Protein AF-A0AAN7JEW4-F1 (afdb_monomer)

Radius of gyration: 28.61 Å; Cα contacts (8 Å, |Δi|>4): 316; chains: 1; bounding box: 85×78×51 Å

Structure (mmCIF, N/CA/C/O backbone):
data_AF-A0AAN7JEW4-F1
#
_entry.id   AF-A0AAN7JEW4-F1
#
loop_
_atom_site.group_PDB
_atom_site.id
_atom_site.type_symbol
_atom_site.label_atom_id
_atom_site.label_alt_id
_atom_site.label_comp_id
_atom_site.label_asym_id
_atom_site.label_entity_id
_atom_site.label_seq_id
_atom_site.pdbx_PDB_ins_code
_atom_site.Cartn_x
_atom_site.Cartn_y
_atom_site.Cartn_z
_atom_site.occupancy
_atom_site.B_iso_or_equiv
_atom_site.auth_seq_id
_atom_site.auth_comp_id
_atom_site.auth_asym_id
_atom_site.auth_atom_id
_atom_site.pdbx_PDB_model_num
ATOM 1 N N . MET A 1 1 ? 47.335 9.886 21.788 1.00 41.06 1 MET A N 1
ATOM 2 C CA . MET A 1 1 ? 46.973 10.791 20.676 1.00 41.06 1 MET A CA 1
ATOM 3 C C . MET A 1 1 ? 45.561 11.305 20.963 1.00 41.06 1 MET A C 1
ATOM 5 O O . MET A 1 1 ? 44.605 10.765 20.437 1.00 41.06 1 MET A O 1
ATOM 9 N N . ILE A 1 2 ? 45.323 12.059 22.042 1.00 41.56 2 ILE A N 1
ATOM 10 C CA . ILE A 1 2 ? 45.454 13.529 22.134 1.00 41.56 2 ILE A CA 1
ATOM 11 C C . ILE A 1 2 ? 45.333 14.222 20.771 1.00 41.56 2 ILE A C 1
ATOM 13 O O . ILE A 1 2 ? 46.292 14.218 20.008 1.00 41.56 2 ILE A O 1
ATOM 17 N N . CYS A 1 3 ? 44.161 14.796 20.492 1.00 37.78 3 CYS A N 1
ATOM 18 C CA . CYS A 1 3 ? 44.001 15.911 19.563 1.00 37.78 3 CYS A CA 1
ATOM 19 C C . CYS A 1 3 ? 43.370 17.052 20.361 1.00 37.78 3 CYS A C 1
ATOM 21 O O . CYS A 1 3 ? 42.196 17.001 20.723 1.00 37.78 3 CYS A O 1
ATOM 23 N N . GLU A 1 4 ? 44.239 17.996 20.703 1.00 37.41 4 GLU A N 1
ATOM 24 C CA . GLU A 1 4 ? 43.992 19.246 21.410 1.00 37.41 4 GLU A CA 1
ATOM 25 C C . GLU A 1 4 ? 43.069 20.198 20.643 1.00 37.41 4 GLU A C 1
ATOM 27 O O . GLU A 1 4 ? 42.943 20.161 19.418 1.00 37.41 4 GLU A O 1
ATOM 32 N N . LEU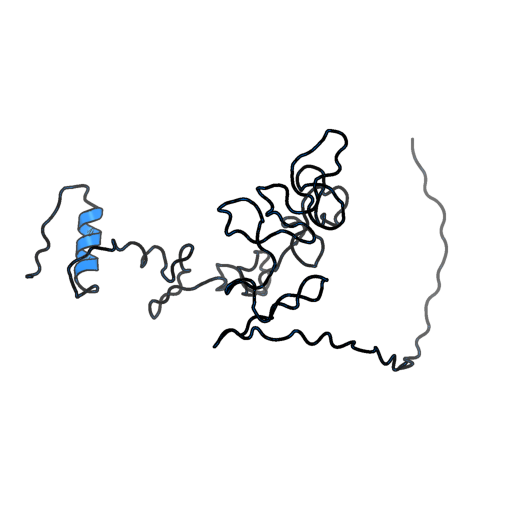 A 1 5 ? 42.450 21.059 21.442 1.00 40.78 5 LEU A N 1
ATOM 33 C CA . LEU A 1 5 ? 41.558 22.157 21.113 1.00 40.78 5 LEU A CA 1
ATOM 34 C C . LEU A 1 5 ? 42.363 23.396 20.684 1.00 40.78 5 LEU A C 1
ATOM 36 O O . LEU A 1 5 ? 43.404 23.664 21.273 1.00 40.78 5 LEU A O 1
ATOM 40 N N . SER A 1 6 ? 41.853 24.171 19.721 1.00 39.59 6 SER A N 1
ATOM 41 C CA . SER A 1 6 ? 41.936 25.646 19.559 1.00 39.59 6 SER A CA 1
ATOM 42 C C . SER A 1 6 ? 41.427 25.950 18.138 1.00 39.59 6 SER A C 1
ATOM 44 O O . SER A 1 6 ? 41.750 25.218 17.213 1.00 39.59 6 SER A O 1
ATOM 46 N N . VAL A 1 7 ? 40.566 26.925 17.854 1.00 45.47 7 VAL A N 1
ATOM 47 C CA . VAL A 1 7 ? 40.711 28.355 18.137 1.00 45.47 7 VAL A CA 1
ATOM 48 C C . VAL A 1 7 ? 39.318 29.004 18.221 1.00 45.47 7 VAL A C 1
ATOM 50 O O . VAL A 1 7 ? 38.412 28.674 17.454 1.00 45.47 7 VAL A O 1
ATOM 53 N N . LEU A 1 8 ? 39.182 29.939 19.159 1.00 43.03 8 LEU A N 1
ATOM 54 C CA . LEU A 1 8 ? 38.057 30.853 19.357 1.00 43.03 8 LEU A CA 1
ATOM 55 C C . LEU A 1 8 ? 37.927 31.845 18.190 1.00 43.03 8 LEU A C 1
ATOM 57 O O . LEU A 1 8 ? 38.923 32.388 17.721 1.00 43.03 8 LEU A O 1
ATOM 61 N N . THR A 1 9 ? 36.702 32.156 17.774 1.00 42.19 9 THR A N 1
ATOM 62 C CA . THR A 1 9 ? 36.409 33.414 17.072 1.00 42.19 9 THR A CA 1
ATOM 63 C C . THR A 1 9 ? 35.096 33.987 17.594 1.00 42.19 9 THR A C 1
ATOM 65 O O . THR A 1 9 ? 34.045 33.355 17.532 1.00 42.19 9 THR A O 1
ATOM 68 N N . GLU A 1 10 ? 35.220 35.178 18.171 1.00 43.72 10 GLU A N 1
ATOM 69 C CA . GLU A 1 10 ? 34.177 36.039 18.723 1.00 43.72 10 GLU A CA 1
ATOM 70 C C . GLU A 1 10 ? 33.135 36.414 17.657 1.00 43.72 10 GLU A C 1
ATOM 72 O O . GLU A 1 10 ? 33.505 36.807 16.549 1.00 43.72 10 GLU A O 1
ATOM 77 N N . ILE A 1 11 ? 31.839 36.374 17.990 1.00 45.19 11 ILE A N 1
ATOM 78 C CA . ILE A 1 11 ? 30.797 37.063 17.212 1.00 45.19 11 ILE A CA 1
ATOM 79 C C . ILE A 1 11 ? 29.863 37.802 18.174 1.00 45.19 11 ILE A C 1
ATOM 81 O O . ILE A 1 11 ? 29.155 37.199 18.981 1.00 45.19 11 ILE A O 1
ATOM 85 N N . SER A 1 12 ? 29.895 39.129 18.063 1.00 47.94 12 SER A N 1
ATOM 86 C CA . SER A 1 12 ? 29.092 40.104 18.797 1.00 47.94 12 SER A CA 1
ATOM 87 C C . SER A 1 12 ? 27.599 40.056 18.447 1.00 47.94 12 SER A C 1
ATOM 89 O O . SER A 1 12 ? 27.191 39.629 17.368 1.00 47.94 12 SER A O 1
ATOM 91 N N . ALA A 1 13 ? 26.784 40.546 19.380 1.00 44.25 13 ALA A N 1
ATOM 92 C CA . ALA A 1 13 ? 25.334 40.636 19.288 1.00 44.25 13 ALA A CA 1
ATOM 93 C C . ALA A 1 13 ? 24.834 41.873 18.510 1.00 44.25 13 ALA A C 1
ATOM 95 O O . ALA A 1 13 ? 25.354 42.969 18.690 1.00 44.25 13 ALA A O 1
ATOM 96 N N . GLY A 1 14 ? 23.724 41.688 17.781 1.00 33.38 14 GLY A N 1
ATOM 97 C CA . GLY A 1 14 ? 22.609 42.645 17.713 1.00 33.38 14 GLY A CA 1
ATOM 98 C C . GLY A 1 14 ? 22.523 43.599 16.513 1.00 33.38 14 GLY A C 1
ATOM 99 O O . GLY A 1 14 ? 23.281 44.554 16.435 1.00 33.38 14 GLY A O 1
ATOM 100 N N . ALA A 1 15 ? 21.495 43.415 15.671 1.00 38.94 15 ALA A N 1
ATOM 101 C CA . ALA A 1 15 ? 20.571 44.471 15.221 1.00 38.94 15 ALA A CA 1
ATOM 102 C C . ALA A 1 15 ? 19.372 43.866 14.453 1.00 38.94 15 ALA A C 1
ATOM 104 O O . ALA A 1 15 ? 19.507 42.889 13.721 1.00 38.94 15 ALA A O 1
ATOM 105 N N . VAL A 1 16 ? 18.193 44.448 14.678 1.00 38.50 16 VAL A N 1
ATOM 106 C CA . VAL A 1 16 ? 16.870 44.140 14.097 1.00 38.50 16 VAL A CA 1
ATOM 107 C C . VAL A 1 16 ? 16.608 45.090 12.904 1.00 38.50 16 VAL A C 1
ATOM 109 O O . VAL A 1 16 ? 17.301 46.098 12.810 1.00 38.50 16 VAL A O 1
ATOM 112 N N . SER A 1 17 ? 15.579 44.799 12.085 1.00 36.69 17 SER A N 1
ATOM 113 C CA . SER A 1 17 ? 15.026 45.520 10.898 1.00 36.69 17 SER A CA 1
ATOM 114 C C . SER A 1 17 ? 15.549 45.031 9.538 1.00 36.69 17 SER A C 1
ATOM 116 O O . SER A 1 17 ? 16.728 44.754 9.402 1.00 36.69 17 SER A O 1
ATOM 118 N N . GLU A 1 18 ? 14.766 44.824 8.472 1.00 36.00 18 GLU A N 1
ATOM 119 C CA . GLU A 1 18 ? 13.384 45.180 8.110 1.00 36.00 18 GLU A CA 1
ATOM 120 C C . GLU A 1 18 ? 12.799 44.104 7.170 1.00 36.00 18 GLU A C 1
ATOM 122 O O . GLU A 1 18 ? 13.513 43.454 6.404 1.00 36.00 18 GLU A O 1
ATOM 127 N N . GLN A 1 19 ? 11.477 43.918 7.205 1.00 38.22 19 GLN A N 1
ATOM 128 C CA . GLN A 1 19 ? 10.752 43.062 6.266 1.00 38.22 19 GLN A CA 1
ATOM 129 C C . GLN A 1 19 ? 10.459 43.842 4.977 1.00 38.22 19 GLN A C 1
ATOM 131 O O . GLN A 1 19 ? 9.519 44.630 4.929 1.00 38.22 19 GLN A O 1
ATOM 136 N N . THR A 1 20 ? 11.219 43.594 3.910 1.00 30.33 20 THR A N 1
ATOM 137 C CA . THR A 1 20 ? 10.822 43.988 2.551 1.00 30.33 20 THR A CA 1
ATOM 138 C C . THR A 1 20 ? 10.007 42.860 1.929 1.00 30.33 20 THR A C 1
ATOM 140 O O . THR A 1 20 ? 10.537 41.820 1.531 1.00 30.33 20 THR A O 1
ATOM 143 N N . THR A 1 21 ? 8.696 43.064 1.840 1.00 35.84 21 THR A N 1
ATOM 144 C CA . THR A 1 21 ? 7.766 42.241 1.067 1.00 35.84 21 THR A CA 1
ATOM 145 C C . THR A 1 21 ? 8.061 42.394 -0.424 1.00 35.84 21 THR A C 1
ATOM 147 O O . THR A 1 21 ? 7.410 43.138 -1.150 1.00 35.84 21 THR A O 1
ATOM 150 N N . THR A 1 22 ? 9.052 41.656 -0.918 1.00 30.22 22 THR A N 1
ATOM 151 C CA . THR A 1 22 ? 9.158 41.386 -2.351 1.00 30.22 22 THR A CA 1
ATOM 152 C C . THR A 1 22 ? 8.050 40.407 -2.716 1.00 30.22 22 THR A C 1
ATOM 154 O O . THR A 1 22 ? 8.137 39.199 -2.486 1.00 30.22 22 THR A O 1
ATOM 157 N N . THR A 1 23 ? 6.971 40.951 -3.274 1.00 36.59 23 THR A N 1
ATOM 158 C CA . THR A 1 23 ? 5.985 40.237 -4.085 1.00 36.59 23 THR A CA 1
ATOM 159 C C . THR A 1 23 ? 6.704 39.578 -5.260 1.00 36.59 23 THR A C 1
ATOM 161 O O . THR A 1 23 ? 6.717 40.062 -6.385 1.00 36.59 23 THR A O 1
ATOM 164 N N . THR A 1 24 ? 7.322 38.430 -4.996 1.00 29.75 24 THR A N 1
ATOM 165 C CA . THR A 1 24 ? 7.646 37.464 -6.035 1.00 29.75 24 THR A CA 1
ATOM 166 C C . THR A 1 24 ? 6.325 36.828 -6.439 1.00 29.75 24 THR A C 1
ATOM 168 O O . THR A 1 24 ? 5.827 35.896 -5.808 1.00 29.75 24 THR A O 1
ATOM 171 N N . SER A 1 25 ? 5.707 37.395 -7.473 1.00 35.25 25 SER A N 1
ATOM 172 C CA . SER A 1 25 ? 4.669 36.745 -8.261 1.00 35.25 25 SER A CA 1
ATOM 173 C C . SER A 1 25 ? 5.254 35.457 -8.831 1.00 35.25 25 SER A C 1
ATOM 175 O O . SER A 1 25 ? 5.817 35.423 -9.921 1.00 35.25 25 SER A O 1
ATOM 177 N N . TYR A 1 26 ? 5.177 34.383 -8.048 1.00 27.69 26 TYR A N 1
ATOM 178 C CA . TYR A 1 26 ? 5.380 33.043 -8.554 1.00 27.69 26 TYR A CA 1
ATOM 179 C C . TYR A 1 26 ? 4.257 32.789 -9.561 1.00 27.69 26 TYR A C 1
ATOM 181 O O . TYR A 1 26 ? 3.075 32.738 -9.221 1.00 27.69 26 TYR A O 1
ATOM 189 N N . ASP A 1 27 ? 4.620 32.645 -10.829 1.00 32.25 27 ASP A N 1
ATOM 190 C CA . ASP A 1 27 ? 3.759 32.015 -11.814 1.00 32.25 27 ASP A CA 1
ATOM 191 C C . ASP A 1 27 ? 3.440 30.601 -11.316 1.00 32.25 27 ASP A C 1
ATOM 193 O O . ASP A 1 27 ? 4.190 29.641 -11.527 1.00 32.25 27 ASP A O 1
ATOM 197 N N . HIS A 1 28 ? 2.299 30.449 -10.640 1.00 39.06 28 HIS A N 1
ATOM 198 C CA . HIS A 1 28 ? 1.641 29.159 -10.509 1.00 39.06 28 HIS A CA 1
ATOM 199 C C . HIS A 1 28 ? 1.230 28.749 -11.912 1.00 39.06 28 HIS A C 1
ATOM 201 O O . HIS A 1 28 ? 0.110 28.996 -12.358 1.00 39.06 28 HIS A O 1
ATOM 207 N N . LYS A 1 29 ? 2.152 28.097 -12.622 1.00 31.58 29 LYS A N 1
ATOM 208 C CA . LYS A 1 29 ? 1.856 27.346 -13.833 1.00 31.58 29 LYS A CA 1
ATOM 209 C C . LYS A 1 29 ? 0.911 26.221 -13.427 1.00 31.58 29 LYS A C 1
ATOM 211 O O . LYS A 1 29 ? 1.325 25.108 -13.102 1.00 31.58 29 LYS A O 1
ATOM 216 N N . SER A 1 30 ? -0.373 26.562 -13.379 1.00 38.16 30 SER A N 1
ATOM 217 C CA . SER A 1 30 ? -1.485 25.696 -13.032 1.00 38.16 30 SER A CA 1
ATOM 218 C C . SER A 1 30 ? -1.561 24.609 -14.092 1.00 38.16 30 SER A C 1
ATOM 220 O O . SER A 1 30 ? -2.201 24.730 -15.136 1.00 38.16 30 SER A O 1
ATOM 222 N N . SER A 1 31 ? -0.831 23.525 -13.847 1.00 53.47 31 SER A N 1
ATOM 223 C CA . SER A 1 31 ? -1.023 22.257 -14.527 1.00 53.47 31 SER A CA 1
ATOM 224 C C . SER A 1 31 ? -2.424 21.776 -14.150 1.00 53.47 31 SER A C 1
ATOM 226 O O . SER A 1 31 ? -2.587 21.043 -13.170 1.00 53.47 31 SER A O 1
ATOM 228 N N . SER A 1 32 ? -3.440 22.217 -14.898 1.00 55.78 32 SER A N 1
ATOM 229 C CA . SER A 1 32 ? -4.822 21.783 -14.709 1.00 55.78 32 SER A CA 1
ATOM 230 C C . SER A 1 32 ? -4.869 20.255 -14.771 1.00 55.78 32 SER A C 1
ATOM 232 O O . SER A 1 32 ? -4.746 19.619 -15.820 1.00 55.78 32 SER A O 1
ATOM 234 N N . SER A 1 33 ? -4.974 19.630 -13.601 1.00 61.12 33 SER A N 1
ATOM 235 C CA . SER A 1 33 ? -5.100 18.183 -13.502 1.00 61.12 33 SER A CA 1
ATOM 236 C C . SER A 1 33 ? -6.489 17.830 -14.018 1.00 61.12 33 SER A C 1
ATOM 238 O O . SER A 1 33 ? -7.475 17.948 -13.293 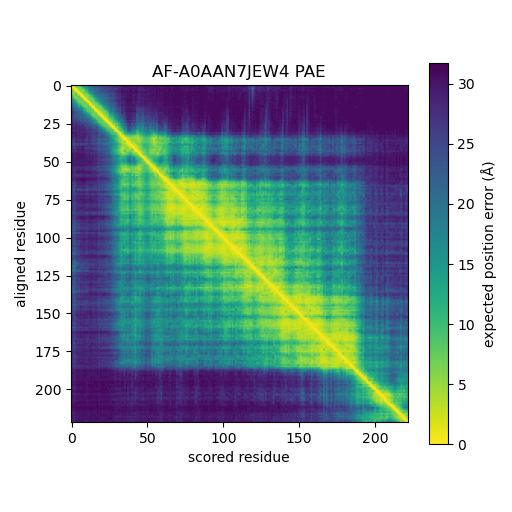1.00 61.12 33 SER A O 1
ATOM 240 N N . LYS A 1 34 ? -6.591 17.469 -15.303 1.00 66.44 34 LYS A N 1
ATOM 241 C CA . LYS A 1 34 ? -7.871 17.109 -15.925 1.00 66.44 34 LYS A CA 1
ATOM 242 C C . LYS A 1 34 ? -8.511 15.975 -15.126 1.00 66.44 34 LYS A C 1
ATOM 244 O O . LYS A 1 34 ? -7.860 14.974 -14.827 1.00 66.44 34 LYS A O 1
ATOM 249 N N . LYS A 1 35 ? -9.780 16.142 -14.753 1.00 74.06 35 LYS A N 1
ATOM 250 C CA . LYS A 1 35 ? -10.560 15.117 -14.049 1.00 74.06 35 LYS A CA 1
ATOM 251 C C . LYS A 1 35 ? -10.800 13.920 -14.976 1.00 74.06 35 LYS A C 1
ATOM 253 O O . LYS A 1 35 ? -10.871 14.075 -16.195 1.00 74.06 35 LYS A O 1
ATOM 258 N N . CYS A 1 36 ? -10.887 12.726 -14.400 1.00 73.00 36 CYS A N 1
ATOM 259 C CA . CYS A 1 36 ? -11.253 11.515 -15.124 1.00 73.00 36 CYS A CA 1
ATOM 260 C C . CYS A 1 36 ? -12.663 11.663 -15.715 1.00 73.00 36 CYS A C 1
ATOM 262 O O . CYS A 1 36 ? -13.599 11.975 -14.992 1.00 73.00 36 CYS A O 1
ATOM 264 N N . LYS A 1 37 ? -12.820 11.399 -17.015 1.00 73.75 37 LYS A N 1
ATOM 265 C CA . LYS A 1 37 ? -14.098 11.450 -17.743 1.00 73.75 37 LYS A CA 1
ATOM 266 C C . LYS A 1 37 ? -15.014 10.246 -17.486 1.00 73.75 37 LYS A C 1
ATOM 268 O O . LYS A 1 37 ? -16.107 10.194 -18.030 1.00 73.75 37 LYS A O 1
ATOM 273 N N . PHE A 1 38 ? -14.588 9.274 -16.678 1.00 71.62 38 PHE A N 1
ATOM 274 C CA . PHE A 1 38 ? -15.466 8.182 -16.247 1.00 71.62 38 PHE A CA 1
ATOM 275 C C . PHE A 1 38 ? -16.562 8.728 -15.321 1.00 71.62 38 PHE A C 1
ATOM 277 O O . PHE A 1 38 ? -16.240 9.428 -14.356 1.00 71.62 38 PHE A O 1
ATOM 284 N N . ALA A 1 39 ? -17.826 8.404 -15.603 1.00 76.06 39 ALA A N 1
ATOM 285 C CA . ALA A 1 39 ? -18.976 8.880 -14.837 1.00 76.06 39 ALA A CA 1
ATOM 286 C C . ALA A 1 39 ? -18.802 8.592 -13.332 1.00 76.06 39 ALA A C 1
ATOM 288 O O . ALA A 1 39 ? -18.453 7.482 -12.933 1.00 76.06 39 ALA A O 1
ATOM 289 N N . GLY A 1 40 ? -18.963 9.620 -12.492 1.00 72.75 40 GLY A N 1
ATOM 290 C CA . GLY A 1 40 ? -18.797 9.515 -11.036 1.00 72.75 40 GLY A CA 1
ATOM 291 C C . GLY A 1 40 ? -17.348 9.408 -10.527 1.00 72.75 40 GLY A C 1
ATOM 292 O O . GLY A 1 40 ? -17.130 9.251 -9.327 1.00 72.75 40 GLY A O 1
ATOM 293 N N . CYS A 1 41 ? -16.325 9.503 -11.386 1.00 72.25 41 CYS A N 1
ATOM 294 C CA . CYS A 1 41 ? -14.933 9.369 -10.957 1.00 72.25 41 CYS A CA 1
ATOM 295 C C . CYS A 1 41 ? -14.291 10.710 -10.572 1.00 72.25 41 CYS A C 1
ATOM 297 O O . CYS A 1 41 ? -13.867 11.485 -11.424 1.00 72.25 41 CYS A O 1
ATOM 299 N N . GLN A 1 42 ? -14.089 10.936 -9.272 1.00 70.81 42 GLN A N 1
ATOM 300 C CA . GLN A 1 42 ? -13.393 12.130 -8.765 1.00 70.81 42 GLN A CA 1
ATOM 301 C C . GLN A 1 42 ? -11.855 12.065 -8.879 1.00 70.81 42 GLN A C 1
ATOM 303 O O . GLN A 1 42 ? -11.151 12.973 -8.439 1.00 70.81 42 GLN A O 1
ATOM 308 N N . LYS A 1 43 ? -11.298 10.992 -9.456 1.00 71.75 43 LYS A N 1
ATOM 309 C CA . LYS A 1 43 ? -9.844 10.829 -9.610 1.00 71.75 43 LYS A CA 1
ATOM 310 C C . LYS A 1 43 ? -9.335 11.658 -10.794 1.00 71.75 43 LYS A C 1
ATOM 312 O O . LYS A 1 43 ? -10.021 11.806 -11.801 1.00 71.75 43 LYS A O 1
ATOM 317 N N . GLY A 1 44 ? -8.101 12.151 -10.712 1.00 70.00 44 GLY A N 1
ATOM 318 C CA . GLY A 1 44 ? -7.438 12.805 -11.846 1.00 70.00 44 GLY A CA 1
ATOM 319 C C . GLY A 1 44 ? -7.167 11.831 -13.001 1.00 70.00 44 GLY A C 1
ATOM 320 O O . GLY A 1 44 ? -6.789 10.675 -12.778 1.00 70.00 44 GLY A O 1
ATOM 321 N N . ALA A 1 45 ? -7.359 12.294 -14.234 1.00 68.38 45 ALA A N 1
ATOM 322 C CA . ALA A 1 45 ? -6.949 11.598 -15.446 1.00 68.38 45 ALA A CA 1
ATOM 323 C C . ALA A 1 45 ? -5.414 11.570 -15.552 1.00 68.38 45 ALA A C 1
ATOM 325 O O . ALA A 1 45 ? -4.733 12.495 -15.105 1.00 68.38 45 ALA A O 1
ATOM 326 N N . ARG A 1 46 ? -4.843 10.503 -16.124 1.00 67.12 46 ARG A N 1
ATOM 327 C CA . ARG A 1 46 ? -3.384 10.391 -16.297 1.00 67.12 46 ARG A CA 1
ATOM 328 C C . ARG A 1 46 ? -2.954 10.836 -17.698 1.00 67.12 46 ARG A C 1
ATOM 330 O O . ARG A 1 46 ? -3.460 10.313 -18.688 1.00 67.12 46 ARG A O 1
ATOM 337 N N . GLY A 1 47 ? -1.937 11.702 -17.771 1.00 59.06 47 GLY A N 1
ATOM 338 C CA . GLY A 1 47 ? -1.117 11.880 -18.977 1.00 59.06 47 GLY A CA 1
ATOM 339 C C . GLY A 1 47 ? -0.677 13.317 -19.263 1.00 59.06 47 GLY A C 1
ATOM 340 O O . GLY A 1 47 ? -1.462 14.110 -19.771 1.00 59.06 47 GLY A O 1
ATOM 341 N N . ALA A 1 48 ? 0.606 13.604 -19.021 1.00 50.88 48 ALA A N 1
ATOM 342 C CA . ALA A 1 48 ? 1.338 14.739 -19.602 1.00 50.88 48 ALA A CA 1
ATOM 343 C C . ALA A 1 48 ? 2.524 14.280 -20.481 1.00 50.88 48 ALA A C 1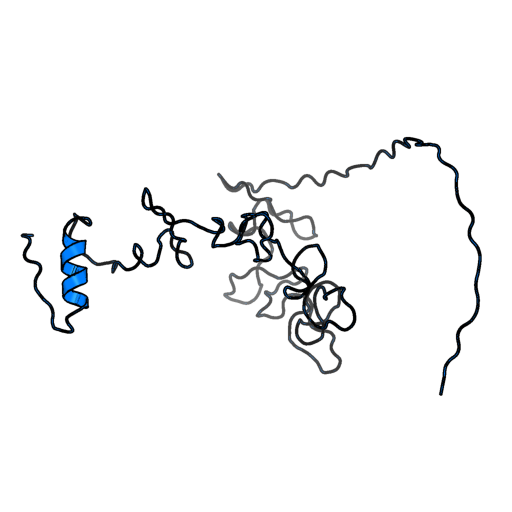
ATOM 345 O O . ALA A 1 48 ? 3.300 15.100 -20.955 1.00 50.88 48 ALA A O 1
ATOM 346 N N . THR A 1 49 ? 2.689 12.973 -20.710 1.00 51.44 49 THR A N 1
ATOM 347 C CA . THR A 1 49 ? 3.867 12.411 -21.384 1.00 51.44 49 THR A CA 1
ATOM 348 C C . THR A 1 49 ? 3.501 11.730 -22.700 1.00 51.44 49 THR A C 1
ATOM 350 O O . THR A 1 49 ? 3.066 10.585 -22.702 1.00 51.44 49 THR A O 1
ATOM 353 N N . GLY A 1 50 ? 3.722 12.451 -23.804 1.00 53.25 50 GLY A N 1
ATOM 354 C CA . GLY A 1 50 ? 4.182 11.964 -25.117 1.00 53.25 50 GLY A CA 1
ATOM 355 C C . GLY A 1 50 ? 3.326 11.001 -25.955 1.00 53.25 50 GLY A C 1
ATOM 356 O O . GLY A 1 50 ? 3.354 11.122 -27.169 1.00 53.25 50 GLY A O 1
ATOM 357 N N . LEU A 1 51 ? 2.563 10.072 -25.374 1.00 52.03 51 LEU A N 1
ATOM 358 C CA . LEU A 1 51 ? 1.761 9.080 -26.110 1.00 52.03 51 LEU A CA 1
ATOM 359 C C . LEU A 1 51 ? 0.316 9.046 -25.596 1.00 52.03 51 LEU A C 1
ATOM 361 O O . LEU A 1 51 ? -0.159 8.054 -25.046 1.00 52.03 51 LEU A O 1
ATOM 365 N N . GLY A 1 52 ? -0.380 10.169 -25.768 1.00 53.00 52 GLY A N 1
ATOM 366 C CA . GLY A 1 52 ? -1.820 10.269 -25.539 1.00 53.00 52 GLY A CA 1
ATOM 367 C C . GLY A 1 52 ? -2.206 10.738 -24.136 1.00 53.00 52 GLY A C 1
ATOM 368 O O . GLY A 1 52 ? -1.895 10.127 -23.112 1.00 53.00 52 GLY A O 1
ATOM 369 N N . ARG A 1 53 ? -2.955 11.845 -24.088 1.00 57.50 53 ARG A N 1
ATOM 370 C CA . ARG A 1 53 ? -3.682 12.274 -22.889 1.00 57.50 53 ARG A CA 1
ATOM 371 C C . ARG A 1 53 ? -4.846 11.311 -22.683 1.00 57.50 53 ARG A C 1
ATOM 373 O O . ARG A 1 53 ? -5.873 11.455 -23.340 1.00 57.50 53 ARG A O 1
ATOM 380 N N . THR A 1 54 ? -4.710 10.332 -21.792 1.00 62.19 54 THR A N 1
ATOM 381 C 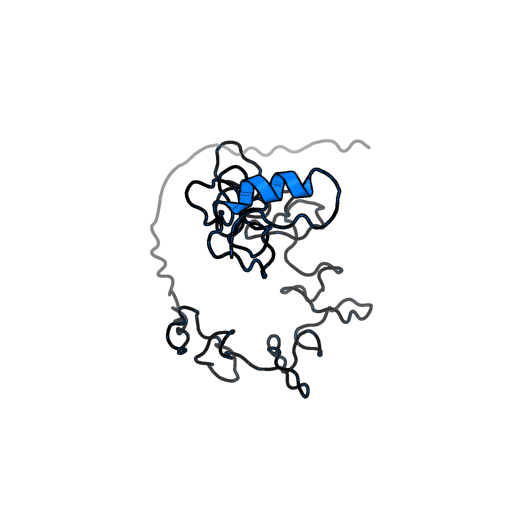CA . THR A 1 54 ? -5.860 9.482 -21.470 1.00 62.19 54 THR A CA 1
ATOM 382 C C . THR A 1 54 ? -6.835 10.292 -20.630 1.00 62.19 54 THR A C 1
ATOM 384 O O . THR A 1 54 ? -6.455 10.900 -19.633 1.00 62.19 54 THR A O 1
ATOM 387 N N . ALA A 1 55 ? -8.100 10.325 -21.040 1.00 68.62 55 ALA A N 1
ATOM 388 C CA . ALA A 1 55 ? -9.149 11.036 -20.318 1.00 68.62 55 ALA A CA 1
ATOM 389 C C . ALA A 1 55 ? -9.584 10.311 -19.032 1.00 68.62 55 ALA A C 1
ATOM 391 O O . ALA A 1 55 ? -10.478 10.775 -18.334 1.00 68.62 55 ALA A O 1
ATOM 392 N N . TYR A 1 56 ? -8.958 9.180 -18.711 1.00 68.69 56 TYR A N 1
ATOM 393 C CA . TYR A 1 56 ? -9.363 8.266 -17.656 1.00 68.69 56 TYR A CA 1
ATOM 394 C C . TYR A 1 56 ? -8.267 8.129 -16.592 1.00 68.69 56 TYR A C 1
ATOM 396 O O . TYR A 1 56 ? -7.085 8.384 -16.836 1.00 68.69 56 TYR A O 1
ATOM 404 N N . CYS A 1 57 ? -8.650 7.747 -15.375 1.00 70.06 57 CYS A N 1
ATOM 405 C CA . CYS A 1 57 ? -7.704 7.428 -14.309 1.00 70.06 57 CYS A CA 1
ATOM 406 C C . CYS A 1 57 ? -7.249 5.957 -14.397 1.00 70.06 57 CYS A C 1
ATOM 408 O O . CYS A 1 57 ? -7.778 5.177 -15.184 1.00 70.06 57 CYS A O 1
ATOM 410 N N . LYS A 1 58 ? -6.276 5.555 -13.565 1.00 66.06 58 LYS A N 1
ATOM 411 C CA . LYS A 1 58 ? -5.656 4.209 -13.590 1.00 66.06 58 LYS A CA 1
ATOM 412 C C . LYS A 1 58 ? -6.663 3.043 -13.522 1.00 66.06 58 LYS A C 1
ATOM 414 O O . LYS A 1 58 ? -6.353 1.969 -14.015 1.00 66.06 58 LYS A O 1
ATOM 419 N N . GLY A 1 59 ? -7.826 3.242 -12.896 1.00 68.31 59 GLY A N 1
ATOM 420 C CA . GLY A 1 59 ? -8.865 2.213 -12.752 1.00 68.31 59 GLY A CA 1
ATOM 421 C C . GLY A 1 59 ? -9.542 1.856 -14.083 1.00 68.31 59 GLY A C 1
ATOM 422 O O . GLY A 1 59 ? -9.252 0.794 -14.619 1.00 68.31 59 GLY A O 1
ATOM 423 N N . PRO A 1 60 ? -10.373 2.749 -14.657 1.00 61.12 60 PRO A N 1
ATOM 424 C CA . PRO A 1 60 ? -11.100 2.532 -15.913 1.00 61.12 60 PRO A CA 1
ATOM 425 C C . PRO A 1 60 ? -10.205 2.504 -17.170 1.00 61.12 60 PRO A C 1
ATOM 427 O O . PRO A 1 60 ? -10.689 2.671 -18.280 1.00 61.12 60 PRO A O 1
ATOM 430 N N . GLY A 1 61 ? -8.893 2.295 -17.021 1.00 63.09 61 GLY A N 1
ATOM 431 C CA . GLY A 1 61 ? -7.985 2.067 -18.142 1.00 63.09 61 GLY A CA 1
ATOM 432 C C . GLY A 1 61 ? -7.149 3.260 -18.597 1.00 63.09 61 GLY A C 1
ATOM 433 O O . GLY A 1 61 ? -6.577 3.210 -19.680 1.00 63.09 61 GLY A O 1
ATOM 434 N N . GLY A 1 62 ? -7.007 4.301 -17.778 1.00 67.38 62 GLY A N 1
ATOM 435 C CA . GLY A 1 62 ? -6.067 5.388 -18.047 1.00 67.38 62 GLY A CA 1
ATOM 436 C C . GLY A 1 62 ? -4.599 4.944 -17.969 1.00 67.38 62 GLY A C 1
ATOM 437 O O . GLY A 1 62 ? -4.123 4.542 -16.903 1.00 67.38 62 GLY A O 1
ATOM 438 N N . GLY A 1 63 ? -3.873 5.074 -19.083 1.00 72.44 63 GLY A N 1
ATOM 439 C CA . GLY A 1 63 ? -2.436 4.800 -19.231 1.00 72.44 63 GLY A CA 1
ATOM 440 C C . GLY A 1 63 ? -2.111 3.640 -20.185 1.00 72.44 63 GLY A C 1
ATOM 441 O O . GLY A 1 63 ? -2.981 2.844 -20.529 1.00 72.44 63 GLY A O 1
ATOM 442 N N . ARG A 1 64 ? -0.841 3.533 -20.605 1.00 78.06 64 ARG A N 1
ATOM 443 C CA . ARG A 1 64 ? -0.363 2.449 -21.485 1.00 78.06 64 ARG A CA 1
ATOM 444 C C . ARG A 1 64 ? -0.432 1.079 -20.798 1.00 78.06 64 ARG A C 1
ATOM 446 O O . ARG A 1 64 ? -0.225 0.972 -19.584 1.00 78.06 64 ARG A O 1
ATOM 453 N N . ARG A 1 65 ? -0.722 0.033 -21.575 1.00 83.94 65 ARG A N 1
ATOM 454 C CA . ARG A 1 65 ? -0.771 -1.368 -21.123 1.00 83.94 65 ARG A CA 1
ATOM 455 C C . ARG A 1 65 ? 0.499 -2.107 -21.507 1.00 83.94 65 ARG A C 1
ATOM 457 O O . ARG A 1 65 ? 1.192 -1.700 -22.430 1.00 83.94 65 ARG A O 1
ATOM 464 N N . CYS A 1 66 ? 0.790 -3.164 -20.758 1.00 86.75 66 CYS A N 1
ATOM 465 C CA . CYS A 1 66 ? 1.866 -4.079 -21.085 1.00 86.75 66 CYS A CA 1
ATOM 466 C C . CYS A 1 66 ? 1.605 -4.704 -22.466 1.00 86.75 66 CYS A C 1
ATOM 468 O O . CYS A 1 66 ? 0.555 -5.301 -22.654 1.00 86.75 66 CYS A O 1
ATOM 470 N N . GLN A 1 67 ? 2.563 -4.632 -23.390 1.00 88.19 67 GLN A N 1
ATOM 471 C CA . GLN A 1 67 ? 2.468 -5.241 -24.729 1.00 88.19 67 GLN A CA 1
ATOM 472 C C . GLN A 1 67 ? 2.697 -6.761 -24.744 1.00 88.19 67 GLN A C 1
ATOM 474 O O . GLN A 1 67 ? 2.648 -7.392 -25.793 1.00 88.19 67 GLN A O 1
ATOM 479 N N . HIS A 1 68 ? 2.949 -7.372 -23.586 1.00 87.19 68 HIS A N 1
ATOM 480 C CA . HIS A 1 68 ? 3.112 -8.819 -23.514 1.00 87.19 68 HIS A CA 1
ATOM 481 C C . HIS A 1 68 ? 1.763 -9.500 -23.750 1.00 87.19 68 HIS A C 1
ATOM 483 O O . HIS A 1 68 ? 0.768 -9.104 -23.133 1.00 87.19 68 HIS A O 1
ATOM 489 N N . LEU A 1 69 ? 1.747 -10.520 -24.608 1.00 88.19 69 LEU A N 1
ATOM 490 C CA . LEU A 1 69 ? 0.539 -11.248 -24.995 1.00 88.19 69 LEU A CA 1
ATOM 491 C C . LEU A 1 69 ? -0.221 -11.730 -23.747 1.00 88.19 69 LEU A C 1
ATOM 493 O O . LEU A 1 69 ? 0.359 -12.316 -22.835 1.00 88.19 69 LEU A O 1
ATOM 497 N N . GLY A 1 70 ? -1.512 -11.400 -23.665 1.00 86.62 70 GLY A N 1
ATOM 498 C CA . GLY A 1 70 ? -2.374 -11.756 -22.529 1.00 86.62 70 GLY A CA 1
ATOM 499 C C . GLY A 1 70 ? -2.169 -10.944 -21.238 1.00 86.62 70 GLY A C 1
ATOM 500 O O . GLY A 1 70 ? -2.827 -11.217 -20.236 1.00 86.62 70 GLY A O 1
ATOM 501 N N . CYS A 1 71 ? -1.300 -9.925 -21.210 1.00 87.69 71 CYS A N 1
ATOM 502 C CA . CYS A 1 71 ? -1.052 -9.145 -19.996 1.00 87.69 71 CYS A CA 1
ATOM 503 C C . CYS A 1 71 ? -1.950 -7.902 -19.889 1.00 87.69 71 CYS A C 1
ATOM 505 O O . CYS A 1 71 ? -1.764 -6.906 -20.581 1.00 87.69 71 CYS A O 1
ATOM 507 N N . THR A 1 72 ? -2.870 -7.896 -18.923 1.00 83.69 72 THR A N 1
ATOM 508 C CA . THR A 1 72 ? -3.770 -6.751 -18.669 1.00 83.69 72 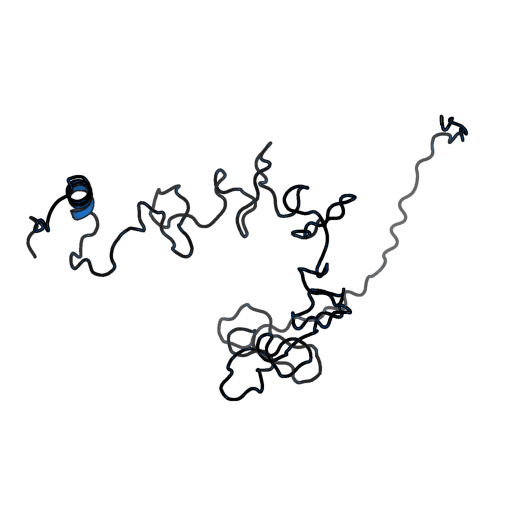THR A CA 1
ATOM 509 C C . THR A 1 72 ? -3.151 -5.653 -17.794 1.00 83.69 72 THR A C 1
ATOM 511 O O . THR A 1 72 ? -3.760 -4.592 -17.587 1.00 83.69 72 THR A O 1
ATOM 514 N N . LYS A 1 73 ? -1.933 -5.879 -17.279 1.00 83.31 73 LYS A N 1
ATOM 515 C CA . LYS A 1 73 ? -1.240 -4.976 -16.349 1.00 83.31 73 LYS A CA 1
ATOM 516 C C . LYS A 1 73 ? -0.817 -3.678 -17.045 1.00 83.31 73 LYS A C 1
ATOM 518 O O . LYS A 1 73 ? -0.510 -3.648 -18.235 1.00 83.31 73 LYS A O 1
ATOM 523 N N . SER A 1 74 ? -0.770 -2.583 -16.287 1.00 82.12 74 SER A N 1
ATOM 524 C CA . SER A 1 74 ? -0.273 -1.297 -16.793 1.00 82.12 74 SER A CA 1
ATOM 525 C C . SER A 1 74 ? 1.227 -1.358 -17.087 1.00 82.12 74 SER A C 1
ATOM 527 O O . SER A 1 74 ? 1.984 -1.968 -16.326 1.00 82.12 74 SER A O 1
ATOM 529 N N . ALA A 1 75 ? 1.649 -0.691 -18.159 1.00 83.62 75 ALA A N 1
ATOM 530 C CA . ALA A 1 75 ? 3.058 -0.495 -18.452 1.00 83.62 75 ALA A CA 1
ATOM 531 C C . ALA A 1 75 ? 3.682 0.514 -17.477 1.00 83.62 75 ALA A C 1
ATOM 533 O O . ALA A 1 75 ? 3.021 1.454 -17.019 1.00 83.62 75 ALA A O 1
ATOM 534 N N . GLU A 1 76 ? 4.953 0.309 -17.141 1.00 86.12 76 GLU A N 1
ATOM 535 C CA . GLU A 1 76 ? 5.647 1.132 -16.153 1.00 86.12 76 GLU A CA 1
ATOM 536 C C . GLU A 1 76 ? 6.453 2.251 -16.835 1.00 86.12 76 GLU A C 1
ATOM 538 O O . GLU A 1 76 ? 7.379 2.017 -17.616 1.00 86.12 76 GLU A O 1
ATOM 543 N N . GLY A 1 77 ? 6.125 3.505 -16.514 1.00 77.56 77 GLY A N 1
ATOM 544 C CA . GLY A 1 77 ? 6.864 4.681 -16.978 1.00 77.56 77 GLY A CA 1
ATOM 545 C C . GLY A 1 77 ? 6.885 4.856 -18.503 1.00 77.56 77 GLY A C 1
ATOM 546 O O . GLY A 1 77 ? 5.840 4.943 -19.154 1.00 77.56 77 GLY A O 1
ATOM 547 N N . LYS A 1 78 ? 8.097 4.988 -19.066 1.00 77.25 78 LYS A N 1
ATOM 548 C CA . LYS A 1 78 ? 8.311 5.178 -20.511 1.00 77.25 78 LYS A CA 1
ATOM 549 C C . LYS A 1 78 ? 8.294 3.869 -21.313 1.00 77.25 78 LYS A C 1
ATOM 551 O O . LYS A 1 78 ? 8.156 3.952 -22.527 1.00 77.25 78 LYS A O 1
ATOM 556 N N . THR A 1 79 ? 8.372 2.716 -20.655 1.00 82.75 79 THR A N 1
ATOM 557 C CA . THR A 1 79 ? 8.389 1.403 -21.319 1.00 82.75 79 THR A CA 1
ATOM 558 C C . THR A 1 79 ? 6.985 0.922 -21.665 1.00 82.75 79 THR A C 1
ATOM 560 O O . THR A 1 79 ? 6.021 1.377 -21.050 1.00 82.75 79 THR A O 1
ATOM 563 N N . ASP A 1 80 ? 6.889 -0.026 -22.596 1.00 85.06 80 ASP A N 1
ATOM 564 C CA . ASP A 1 80 ? 5.626 -0.652 -23.001 1.00 85.06 80 ASP A CA 1
ATOM 565 C C . ASP A 1 80 ? 5.334 -1.966 -22.263 1.00 85.06 80 ASP A C 1
ATOM 567 O O . ASP A 1 80 ? 4.342 -2.633 -22.531 1.00 85.06 80 ASP A O 1
ATOM 571 N N . TYR A 1 81 ? 6.162 -2.330 -21.282 1.00 86.06 81 TYR A N 1
ATOM 572 C CA . TYR A 1 81 ? 5.987 -3.523 -20.459 1.00 86.06 81 TYR A CA 1
ATOM 573 C C . TYR A 1 81 ? 5.650 -3.162 -19.009 1.00 86.06 81 TYR A C 1
ATOM 575 O O . TYR A 1 81 ? 5.939 -2.065 -18.526 1.00 86.06 81 TYR A O 1
ATOM 583 N N . CYS A 1 82 ? 5.019 -4.085 -18.284 1.00 88.50 82 CYS A N 1
ATOM 584 C CA . CYS A 1 82 ? 4.819 -3.964 -16.841 1.00 88.50 82 CYS A CA 1
ATOM 585 C C . CYS A 1 82 ? 6.088 -4.369 -16.076 1.00 88.50 82 CYS A C 1
ATOM 587 O O . CYS A 1 82 ? 6.975 -5.010 -16.633 1.00 88.50 82 CYS A O 1
ATOM 589 N N . ILE A 1 83 ? 6.159 -4.053 -14.777 1.00 85.50 83 ILE A N 1
ATOM 590 C CA . ILE A 1 83 ? 7.331 -4.342 -13.921 1.00 85.50 83 ILE A CA 1
ATOM 591 C C . ILE A 1 83 ? 7.774 -5.814 -14.009 1.00 85.50 83 ILE A C 1
ATOM 593 O O . ILE A 1 83 ? 8.977 -6.088 -14.044 1.00 85.50 83 ILE A O 1
ATOM 597 N N . ALA A 1 84 ? 6.809 -6.739 -14.074 1.00 85.12 84 ALA A N 1
ATOM 598 C CA . ALA A 1 84 ? 7.059 -8.177 -14.170 1.00 85.12 84 ALA A CA 1
ATOM 599 C C . ALA A 1 84 ? 7.682 -8.590 -15.514 1.00 85.12 84 ALA A C 1
ATOM 601 O O . ALA A 1 84 ? 8.512 -9.485 -15.542 1.00 85.12 84 ALA A O 1
ATOM 602 N N . HIS A 1 85 ? 7.333 -7.908 -16.607 1.00 86.00 85 HIS A N 1
ATOM 603 C CA . HIS A 1 85 ? 7.794 -8.220 -17.966 1.00 86.00 85 HIS A CA 1
ATOM 604 C C . HIS A 1 85 ? 8.918 -7.289 -18.441 1.00 86.00 85 HIS A C 1
ATOM 606 O O . HIS A 1 85 ? 9.002 -6.971 -19.619 1.00 86.00 85 HIS A O 1
ATOM 612 N N . GLY A 1 86 ? 9.758 -6.778 -17.541 1.00 84.31 86 GLY A N 1
ATOM 613 C CA . GLY A 1 86 ? 10.886 -5.927 -17.952 1.00 84.31 86 GLY A CA 1
ATOM 614 C C . GLY A 1 86 ? 10.608 -4.419 -17.933 1.00 84.31 86 GLY A C 1
ATOM 615 O O . GLY A 1 86 ? 11.543 -3.630 -18.017 1.00 84.31 86 GLY A O 1
ATOM 616 N N . GLY A 1 87 ? 9.379 -3.989 -17.650 1.00 85.88 87 GLY A N 1
ATOM 617 C CA . GLY A 1 87 ? 9.011 -2.575 -17.585 1.00 85.88 87 GLY A CA 1
ATOM 618 C C . GLY A 1 87 ? 9.694 -1.766 -16.478 1.00 85.88 87 GLY A C 1
ATOM 619 O O . GLY A 1 87 ? 9.989 -2.288 -15.399 1.00 85.88 87 GLY A O 1
ATOM 620 N N . GLY A 1 88 ? 9.896 -0.472 -16.731 1.00 86.19 88 GLY A N 1
ATOM 621 C CA . GLY A 1 88 ? 10.525 0.478 -15.809 1.00 86.19 88 GLY A CA 1
ATOM 622 C C . GLY A 1 88 ? 12.062 0.449 -15.815 1.00 86.19 88 GLY A C 1
ATOM 623 O O . GLY A 1 88 ? 12.693 -0.314 -16.539 1.00 86.19 88 GLY A O 1
ATOM 624 N N . ARG A 1 89 ? 12.688 1.313 -15.003 1.00 87.75 89 ARG A N 1
ATOM 625 C CA . ARG A 1 89 ? 14.158 1.362 -14.874 1.00 87.75 89 ARG A CA 1
ATOM 626 C C . ARG A 1 89 ? 14.667 0.165 -14.069 1.00 87.75 89 ARG A C 1
ATOM 628 O O . ARG A 1 89 ? 14.077 -0.170 -13.041 1.00 87.75 89 ARG A O 1
ATOM 635 N N . ARG A 1 90 ? 15.773 -0.442 -14.502 1.00 88.88 90 ARG A N 1
ATOM 636 C CA . ARG A 1 90 ? 16.439 -1.565 -13.819 1.00 88.88 90 ARG A CA 1
ATOM 637 C C . ARG A 1 90 ? 17.553 -1.068 -12.906 1.00 88.88 90 ARG A C 1
ATOM 639 O O . ARG A 1 90 ? 17.996 0.069 -13.026 1.00 88.88 90 ARG A O 1
ATOM 646 N N . CYS A 1 91 ? 17.931 -1.902 -11.947 1.00 91.19 91 CYS A N 1
ATOM 647 C CA . CYS A 1 91 ? 18.970 -1.587 -10.984 1.00 91.19 91 CYS A CA 1
ATOM 648 C C . CYS A 1 91 ? 20.349 -1.582 -11.656 1.00 91.19 91 CYS A C 1
ATOM 650 O O . CYS A 1 91 ? 20.849 -2.639 -12.025 1.00 91.19 91 CYS A O 1
ATOM 652 N N . SER A 1 92 ? 21.004 -0.425 -11.699 1.00 88.94 92 SER A N 1
ATOM 653 C CA . SER A 1 92 ? 22.340 -0.220 -12.285 1.00 88.94 92 SER A CA 1
ATOM 654 C C . SER A 1 92 ? 23.492 -0.732 -11.408 1.00 88.94 92 SER A C 1
ATOM 656 O O . SER A 1 92 ? 24.573 -0.157 -11.398 1.00 88.94 92 SER A O 1
ATOM 658 N N . HIS A 1 93 ? 23.261 -1.770 -10.604 1.00 89.50 93 HIS A N 1
ATOM 659 C CA . HIS A 1 93 ? 24.314 -2.315 -9.747 1.00 89.50 93 HIS A CA 1
ATOM 660 C C . HIS A 1 93 ? 25.300 -3.123 -10.607 1.00 89.50 93 HIS A C 1
ATOM 662 O O . HIS A 1 93 ? 24.817 -3.914 -11.420 1.00 89.50 93 HIS A O 1
ATOM 668 N N . PRO A 1 94 ? 26.628 -2.974 -10.420 1.00 84.75 94 PRO A N 1
ATOM 669 C CA . PRO A 1 94 ?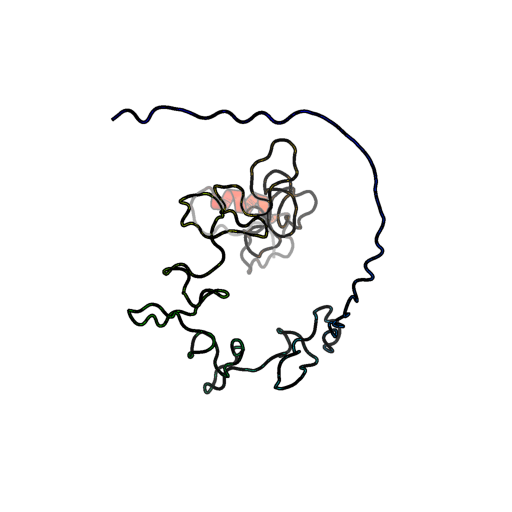 27.653 -3.589 -11.273 1.00 84.75 94 PRO A CA 1
ATOM 670 C C . PRO A 1 94 ? 27.502 -5.108 -11.434 1.00 84.75 94 PRO A C 1
ATOM 672 O O . PRO A 1 94 ? 27.767 -5.632 -12.506 1.00 84.75 94 PRO A O 1
ATOM 675 N N . GLY A 1 95 ? 26.973 -5.809 -10.426 1.00 84.69 95 GLY A N 1
ATOM 676 C CA . GLY A 1 95 ? 26.669 -7.244 -10.499 1.00 84.69 95 GLY A CA 1
ATOM 677 C C . GLY A 1 95 ? 25.408 -7.639 -11.287 1.00 84.69 95 GLY A C 1
ATOM 678 O O . GLY A 1 95 ? 24.856 -8.699 -11.019 1.00 84.69 95 GLY A O 1
ATOM 679 N N . GLY A 1 96 ? 24.877 -6.792 -12.178 1.00 85.00 96 GLY A N 1
ATOM 680 C CA . GLY A 1 96 ? 23.770 -7.155 -13.079 1.00 85.00 96 GLY A CA 1
ATOM 681 C C . GLY A 1 96 ? 22.446 -7.495 -12.375 1.00 85.00 96 GLY A C 1
ATOM 682 O O . GLY A 1 96 ? 21.950 -8.616 -12.435 1.00 85.00 96 GLY A O 1
ATOM 683 N N . CYS A 1 97 ? 21.824 -6.526 -11.694 1.00 88.75 97 CYS A N 1
ATOM 684 C CA . CYS A 1 97 ? 20.600 -6.782 -10.926 1.00 88.75 97 CYS A CA 1
ATOM 685 C C . CYS A 1 97 ? 19.313 -6.592 -11.751 1.00 88.75 97 CYS A C 1
ATOM 687 O O . CYS A 1 97 ? 18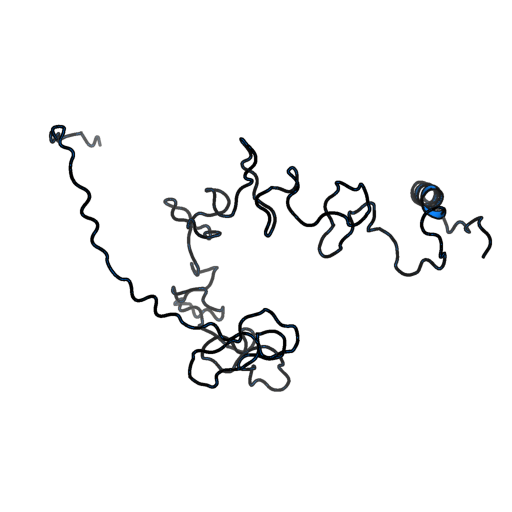.928 -5.471 -12.080 1.00 88.75 97 CYS A O 1
ATOM 689 N N . ALA A 1 98 ? 18.557 -7.675 -11.967 1.00 84.81 98 ALA A N 1
ATOM 690 C CA . ALA A 1 98 ? 17.275 -7.645 -12.685 1.00 84.81 98 ALA A CA 1
ATOM 691 C C . ALA A 1 98 ? 16.136 -6.906 -11.944 1.00 84.81 98 ALA A C 1
ATOM 693 O O . ALA A 1 98 ? 15.067 -6.661 -12.516 1.00 84.81 98 ALA A O 1
ATOM 694 N N . LYS A 1 99 ? 16.324 -6.536 -10.668 1.00 86.81 99 LYS A N 1
ATOM 695 C CA . LYS A 1 99 ? 15.292 -5.849 -9.873 1.00 86.81 99 LYS A CA 1
ATOM 696 C C . LYS A 1 99 ? 15.049 -4.429 -10.387 1.00 86.81 99 LYS A C 1
ATOM 698 O O . LYS A 1 99 ? 15.966 -3.739 -10.828 1.00 86.81 99 LYS A O 1
ATOM 703 N N . ALA A 1 100 ? 13.804 -3.969 -10.278 1.00 85.25 100 ALA A N 1
ATOM 704 C CA . ALA A 1 100 ? 13.439 -2.605 -10.640 1.00 85.25 100 ALA A CA 1
ATOM 705 C C . ALA A 1 100 ? 14.119 -1.579 -9.714 1.00 85.25 100 ALA A C 1
ATOM 707 O O . ALA A 1 100 ? 14.182 -1.756 -8.491 1.00 85.25 100 ALA A O 1
ATOM 708 N N . ALA A 1 101 ? 14.614 -0.496 -10.306 1.00 88.06 101 ALA A N 1
ATOM 709 C CA . ALA A 1 101 ? 15.159 0.639 -9.584 1.00 88.06 101 ALA A CA 1
ATOM 710 C C . ALA A 1 101 ? 14.041 1.439 -8.912 1.00 88.06 101 ALA A C 1
ATOM 712 O O . ALA A 1 101 ? 12.958 1.630 -9.472 1.00 88.06 101 ALA A O 1
ATOM 713 N N . ARG A 1 102 ? 14.314 1.952 -7.711 1.00 87.06 102 ARG A N 1
ATOM 714 C CA . ARG A 1 102 ? 13.356 2.748 -6.944 1.00 87.06 102 ARG A CA 1
ATOM 715 C C . ARG A 1 102 ? 13.816 4.196 -6.844 1.00 87.06 102 ARG A C 1
ATOM 717 O O . ARG A 1 102 ? 14.878 4.495 -6.312 1.00 87.06 102 ARG A O 1
ATOM 724 N N . GLY A 1 103 ? 12.974 5.113 -7.316 1.00 81.75 103 GLY A N 1
ATOM 725 C CA . GLY A 1 103 ? 13.265 6.546 -7.288 1.00 81.75 103 GLY A CA 1
ATOM 726 C C . GLY A 1 103 ? 14.275 6.968 -8.357 1.00 81.75 103 GLY A C 1
ATOM 727 O O . GLY A 1 103 ? 14.319 6.380 -9.439 1.00 81.75 103 GLY A O 1
ATOM 728 N N . LYS A 1 104 ? 15.030 8.036 -8.078 1.00 82.25 104 LYS A N 1
ATOM 729 C CA . LYS A 1 104 ? 15.997 8.643 -9.010 1.00 82.25 104 LYS A CA 1
ATOM 730 C C . LYS A 1 104 ? 17.387 8.000 -8.964 1.00 82.25 104 LYS A C 1
ATOM 732 O O . LYS A 1 104 ? 18.124 8.166 -9.921 1.00 82.25 104 LYS A O 1
ATOM 737 N N . SER A 1 105 ? 17.715 7.246 -7.913 1.00 82.94 105 SER A N 1
ATOM 738 C CA . SER A 1 105 ? 19.062 6.702 -7.691 1.00 82.94 105 SER A CA 1
ATOM 739 C C . SER A 1 105 ? 19.457 5.558 -8.626 1.00 82.94 105 SER A C 1
ATOM 741 O O . SER A 1 105 ? 20.589 5.105 -8.570 1.00 82.94 105 SER A O 1
ATOM 743 N N . GLY A 1 106 ? 18.545 5.045 -9.460 1.00 85.50 106 GLY A N 1
ATOM 744 C CA . GLY A 1 106 ? 18.869 3.968 -10.407 1.00 85.50 106 GLY A CA 1
ATOM 745 C C . GLY A 1 106 ? 19.157 2.612 -9.752 1.00 85.50 106 GLY A C 1
ATOM 746 O O . GLY A 1 106 ? 19.456 1.653 -10.449 1.00 85.50 106 GLY A O 1
ATOM 747 N N . LEU A 1 107 ? 19.014 2.488 -8.431 1.00 88.94 107 LEU A N 1
ATOM 748 C CA . LEU A 1 107 ? 19.284 1.262 -7.678 1.00 88.94 107 LEU A CA 1
ATOM 749 C C . LEU A 1 107 ? 17.986 0.659 -7.129 1.00 88.94 107 LEU A C 1
ATOM 751 O O . LEU A 1 107 ? 16.989 1.355 -6.919 1.00 88.94 107 LEU A O 1
ATOM 755 N N . CYS A 1 108 ? 17.968 -0.656 -6.912 1.00 89.88 108 CYS A N 1
ATOM 756 C CA . CYS A 1 108 ? 16.862 -1.337 -6.232 1.00 89.88 108 CYS A CA 1
ATOM 757 C C . CYS A 1 108 ? 16.944 -1.143 -4.712 1.00 89.88 108 CYS A C 1
ATOM 759 O O . CYS A 1 108 ? 18.003 -0.811 -4.194 1.00 89.88 108 CYS A O 1
ATOM 761 N N . ILE A 1 109 ? 15.854 -1.416 -3.986 1.00 86.69 109 ILE A N 1
ATOM 762 C CA . ILE A 1 109 ? 15.763 -1.236 -2.519 1.00 86.69 109 ILE A CA 1
ATOM 763 C C . ILE A 1 109 ? 16.948 -1.884 -1.781 1.00 86.69 109 ILE A C 1
ATOM 765 O O . ILE A 1 109 ? 17.576 -1.241 -0.942 1.00 86.69 109 ILE A O 1
ATOM 769 N N . ARG A 1 110 ? 17.296 -3.126 -2.154 1.00 85.31 110 ARG A N 1
ATOM 770 C CA . ARG A 1 110 ? 18.419 -3.880 -1.571 1.00 85.31 110 ARG A CA 1
ATOM 771 C C . ARG A 1 110 ? 19.767 -3.199 -1.802 1.00 85.31 110 ARG A C 1
ATOM 773 O O . ARG A 1 110 ? 20.615 -3.230 -0.929 1.00 85.31 110 ARG A O 1
ATOM 780 N N . HIS A 1 111 ? 19.957 -2.587 -2.966 1.00 86.12 111 HIS A N 1
ATOM 781 C CA . HIS A 1 111 ? 21.212 -1.932 -3.340 1.00 86.12 111 HIS A CA 1
ATOM 782 C C . HIS A 1 111 ? 21.189 -0.424 -3.049 1.00 86.12 111 HIS A C 1
ATOM 784 O O . HIS A 1 111 ? 21.910 0.324 -3.691 1.00 86.12 111 HIS A O 1
ATOM 790 N N . GLY A 1 112 ? 20.335 0.054 -2.136 1.00 83.62 112 GLY A N 1
ATOM 791 C CA . GLY A 1 112 ? 20.314 1.475 -1.759 1.00 83.62 112 GLY A CA 1
ATOM 792 C C . GLY A 1 112 ? 19.272 2.340 -2.479 1.00 83.62 112 GLY A C 1
ATOM 793 O O . GLY A 1 112 ? 19.209 3.540 -2.241 1.00 83.62 112 GLY A O 1
ATOM 794 N N . GLY A 1 113 ? 18.403 1.760 -3.301 1.00 85.00 113 GLY A N 1
ATOM 795 C CA . GLY A 1 113 ? 17.312 2.454 -3.990 1.00 85.00 113 GLY A CA 1
ATOM 796 C C . GLY A 1 113 ? 16.257 3.071 -3.067 1.00 85.00 113 GLY A C 1
ATOM 797 O O . GLY A 1 113 ? 15.846 2.444 -2.093 1.00 85.00 113 GLY A O 1
ATOM 798 N N . GLY A 1 114 ? 15.738 4.250 -3.427 1.00 84.50 114 GLY A N 1
ATOM 799 C CA . GLY A 1 114 ? 14.708 4.979 -2.669 1.00 84.50 114 GLY A CA 1
ATOM 800 C C . GLY A 1 114 ? 15.245 6.112 -1.782 1.00 84.50 114 GLY A C 1
ATOM 801 O O . GLY A 1 114 ? 16.440 6.387 -1.763 1.00 84.50 114 GLY A O 1
ATOM 802 N N . LYS A 1 115 ? 14.347 6.814 -1.071 1.00 83.75 115 LYS A N 1
ATOM 803 C CA . LYS A 1 115 ? 14.738 7.842 -0.088 1.00 83.75 115 LYS A CA 1
ATOM 804 C C . LYS A 1 115 ? 15.322 7.153 1.153 1.00 83.75 115 LYS A C 1
ATOM 806 O O . LYS A 1 115 ? 14.717 6.210 1.663 1.00 83.75 115 LYS A O 1
ATOM 811 N N . ARG A 1 116 ? 16.484 7.606 1.626 1.00 84.38 116 ARG A N 1
ATOM 812 C CA . ARG A 1 116 ? 17.162 7.091 2.829 1.00 84.38 116 ARG A CA 1
ATOM 813 C C . ARG A 1 116 ? 16.902 7.995 4.021 1.00 84.38 116 ARG A C 1
ATOM 815 O O . ARG A 1 116 ? 16.577 9.166 3.836 1.00 84.38 116 ARG A O 1
ATOM 822 N N . CYS A 1 117 ? 16.993 7.406 5.210 1.00 85.25 117 CYS A N 1
ATOM 823 C CA . CYS A 1 117 ? 16.940 8.160 6.449 1.00 85.25 117 CYS A CA 1
ATOM 824 C C . CYS A 1 117 ? 18.051 9.220 6.460 1.00 85.25 117 CYS A C 1
ATOM 826 O O . CYS A 1 117 ? 19.184 8.908 6.116 1.00 85.25 117 CYS A O 1
ATOM 828 N N . LYS A 1 118 ? 17.714 10.452 6.848 1.00 84.69 118 LYS A N 1
ATOM 829 C CA . LYS A 1 118 ? 18.652 11.574 6.953 1.00 84.69 118 LYS A CA 1
ATOM 830 C C . LYS A 1 118 ? 19.590 11.450 8.162 1.00 84.69 118 LYS A C 1
ATOM 832 O O . LYS A 1 118 ? 20.646 12.056 8.142 1.00 84.69 118 LYS A O 1
ATOM 837 N N . MET A 1 119 ? 19.204 10.687 9.189 1.00 78.69 119 MET A N 1
ATOM 838 C CA . MET A 1 119 ? 20.052 10.426 10.360 1.00 78.69 119 MET A CA 1
ATOM 839 C C . MET A 1 119 ? 21.383 9.781 9.955 1.00 78.69 119 MET A C 1
ATOM 841 O O . MET A 1 119 ? 21.380 8.819 9.178 1.00 78.69 119 MET A O 1
ATOM 845 N N . ASP A 1 120 ? 22.478 10.275 10.532 1.00 78.88 120 ASP A N 1
ATOM 846 C CA . ASP A 1 120 ? 23.832 9.801 10.259 1.00 78.88 120 ASP A CA 1
ATOM 847 C C . ASP A 1 120 ? 23.954 8.291 10.500 1.00 78.88 120 ASP A C 1
ATOM 849 O O . ASP A 1 120 ? 23.372 7.728 11.430 1.00 78.88 120 ASP A O 1
ATOM 853 N N . CYS A 1 121 ? 24.662 7.615 9.594 1.00 76.94 121 CYS A N 1
ATOM 854 C CA . CYS A 1 121 ? 24.875 6.163 9.595 1.00 76.94 121 CYS A CA 1
ATOM 855 C C . CYS A 1 121 ? 23.603 5.288 9.506 1.00 76.94 121 CYS A C 1
ATOM 857 O O . CYS A 1 121 ? 23.683 4.065 9.642 1.00 76.94 121 CYS A O 1
ATOM 859 N N . CYS A 1 122 ? 22.422 5.850 9.219 1.00 80.94 122 CYS A N 1
ATOM 860 C CA . CYS A 1 122 ? 21.199 5.059 9.102 1.00 80.94 122 CYS A CA 1
ATOM 861 C C . CYS A 1 122 ? 20.965 4.524 7.676 1.00 80.94 122 CYS A C 1
ATOM 863 O O . CYS A 1 122 ? 20.584 5.251 6.760 1.00 80.94 122 CYS A O 1
ATOM 865 N N . THR A 1 123 ? 21.073 3.205 7.493 1.00 76.62 123 THR A N 1
ATOM 866 C CA . THR A 1 123 ? 20.812 2.524 6.204 1.00 76.62 123 THR A CA 1
ATOM 867 C C . THR A 1 123 ? 19.323 2.274 5.923 1.00 76.62 123 THR A C 1
ATOM 869 O O . THR A 1 123 ? 18.939 1.788 4.847 1.00 76.62 123 THR A O 1
ATOM 872 N N . CYS A 1 124 ? 18.446 2.620 6.868 1.00 79.75 124 CYS A N 1
ATOM 873 C CA . CYS A 1 124 ? 17.013 2.390 6.749 1.00 79.75 124 CYS A CA 1
ATOM 874 C C . CYS A 1 124 ? 16.372 3.275 5.667 1.00 79.75 124 CYS A C 1
ATOM 876 O O . CYS A 1 124 ? 16.857 4.350 5.300 1.00 79.75 124 CYS A O 1
ATOM 878 N N . SER A 1 125 ? 15.253 2.800 5.121 1.00 79.25 125 SER A N 1
ATOM 879 C CA . SER A 1 125 ? 14.463 3.590 4.170 1.00 79.25 125 SER A CA 1
ATOM 880 C C . SER A 1 125 ? 13.711 4.687 4.915 1.00 79.25 125 SER A C 1
ATOM 882 O O . SER A 1 125 ? 13.147 4.439 5.981 1.00 79.25 125 SER A O 1
ATOM 884 N N . ALA A 1 126 ? 13.710 5.894 4.355 1.00 80.88 126 ALA A N 1
ATOM 885 C CA . ALA A 1 126 ? 12.910 6.982 4.888 1.00 80.88 126 ALA A CA 1
ATOM 886 C C . ALA A 1 126 ? 11.432 6.761 4.579 1.00 80.88 126 ALA A C 1
ATOM 888 O O . ALA A 1 126 ? 11.070 6.420 3.450 1.00 80.88 126 ALA A O 1
ATOM 889 N N . GLU A 1 127 ? 10.596 7.035 5.573 1.00 81.00 127 GLU A N 1
ATOM 890 C CA . GLU A 1 127 ? 9.152 6.919 5.486 1.00 81.00 127 GLU A CA 1
ATOM 891 C C . GLU A 1 127 ? 8.515 8.313 5.576 1.00 81.00 127 GLU A C 1
ATOM 893 O O . GLU A 1 127 ? 8.675 9.048 6.553 1.00 81.00 127 GLU A O 1
ATOM 898 N N . GLY A 1 128 ? 7.777 8.698 4.535 1.00 72.62 128 GLY A N 1
ATOM 899 C CA . GLY A 1 128 ? 7.090 9.990 4.466 1.00 72.62 128 GLY A CA 1
ATOM 900 C C . GLY A 1 128 ? 7.957 11.165 3.991 1.00 72.62 128 GLY A C 1
ATOM 901 O O . GLY A 1 128 ? 8.927 11.001 3.249 1.00 72.62 128 GLY A O 1
ATOM 902 N N . GLN A 1 129 ? 7.540 12.384 4.350 1.00 68.69 129 GLN A N 1
ATOM 903 C CA . GLN A 1 129 ? 8.145 13.627 3.845 1.00 68.69 129 GLN A CA 1
ATOM 904 C C . GLN A 1 129 ? 9.404 14.042 4.609 1.00 68.69 129 GLN A C 1
ATOM 906 O O . GLN A 1 129 ? 10.297 14.632 4.012 1.00 68.69 129 GLN A O 1
ATOM 911 N N . LEU A 1 130 ? 9.503 13.675 5.891 1.00 73.62 130 LEU A N 1
ATOM 912 C CA . LEU A 1 130 ? 10.583 14.104 6.788 1.00 73.62 130 LEU A CA 1
ATOM 913 C C . LEU A 1 130 ? 11.945 13.482 6.454 1.00 73.62 130 LEU A C 1
ATOM 915 O O . LEU A 1 130 ? 12.958 13.884 7.012 1.00 73.62 130 LEU A O 1
ATOM 919 N N . GLY A 1 131 ? 11.987 12.496 5.553 1.00 79.38 131 GLY A N 1
ATOM 920 C CA . GLY A 1 131 ? 13.246 11.863 5.173 1.00 79.38 131 GLY A CA 1
ATOM 921 C C . GLY A 1 131 ? 13.867 11.035 6.299 1.00 79.38 131 GLY A C 1
ATOM 922 O O . GLY A 1 131 ? 15.051 10.754 6.237 1.00 79.38 131 GLY A O 1
ATOM 923 N N . LEU A 1 132 ? 13.102 10.635 7.317 1.00 84.44 132 LEU A N 1
ATOM 924 C CA . LEU A 1 132 ? 13.559 9.805 8.437 1.00 84.44 132 LEU A CA 1
ATOM 925 C C . LEU A 1 132 ? 12.924 8.415 8.349 1.00 84.44 132 LEU A C 1
ATOM 927 O O . LEU A 1 132 ? 11.851 8.260 7.768 1.00 84.44 132 LEU A O 1
ATOM 931 N N . CYS A 1 133 ? 13.579 7.386 8.882 1.00 85.56 133 CYS A N 1
ATOM 932 C CA . CYS A 1 133 ? 13.004 6.040 8.982 1.00 85.56 133 CYS A CA 1
ATOM 933 C C . CYS A 1 133 ? 12.053 5.923 10.180 1.00 85.56 133 CYS A C 1
ATOM 935 O O . CYS A 1 133 ? 12.039 6.783 11.053 1.00 85.56 133 CYS A O 1
ATOM 937 N N . ILE A 1 134 ? 11.274 4.840 10.251 1.00 82.31 134 ILE A N 1
ATOM 938 C CA . ILE A 1 134 ? 10.258 4.627 11.299 1.00 82.31 134 ILE A CA 1
ATOM 939 C C . ILE A 1 134 ? 10.844 4.727 12.719 1.00 82.31 134 ILE A C 1
ATOM 941 O O . ILE A 1 134 ? 10.188 5.296 13.596 1.00 82.31 134 ILE A O 1
ATOM 945 N N . SER A 1 135 ? 12.061 4.224 12.948 1.00 80.19 135 SER A N 1
ATOM 946 C CA . SER A 1 135 ? 12.736 4.315 14.251 1.00 80.19 135 SER A CA 1
ATOM 947 C C . SER A 1 135 ? 13.154 5.746 14.593 1.00 80.19 135 SER A C 1
ATOM 949 O O . SER A 1 135 ? 12.999 6.166 15.731 1.00 80.19 135 SER A O 1
ATOM 951 N N . HIS A 1 136 ? 13.596 6.525 13.604 1.00 80.19 136 HIS A N 1
ATOM 952 C CA . HIS A 1 136 ? 14.020 7.918 13.777 1.00 80.19 136 HIS A CA 1
ATOM 953 C C . HIS A 1 136 ? 12.878 8.931 13.594 1.00 80.19 136 HIS A C 1
ATOM 955 O O . HIS A 1 136 ? 13.122 10.084 13.267 1.00 80.19 136 HIS A O 1
ATOM 961 N N . GLY A 1 137 ? 11.617 8.523 13.760 1.00 79.06 137 GLY A N 1
ATOM 962 C CA . GLY A 1 137 ? 10.478 9.450 13.683 1.00 79.06 137 GLY A CA 1
ATOM 963 C C . GLY A 1 137 ? 9.818 9.578 12.304 1.00 79.06 137 GLY A C 1
ATOM 964 O O . GLY A 1 137 ? 8.831 10.294 12.166 1.00 79.06 137 GLY A O 1
ATOM 965 N N . GLY A 1 138 ? 10.264 8.824 11.301 1.00 79.00 138 GLY A N 1
ATOM 966 C CA . GLY A 1 138 ? 9.644 8.731 9.976 1.00 79.00 138 GLY A CA 1
ATOM 967 C C . GLY A 1 138 ? 8.177 8.295 10.008 1.00 79.00 138 GLY A C 1
ATOM 968 O O . GLY A 1 138 ? 7.777 7.496 10.854 1.00 79.00 138 GLY A O 1
ATOM 969 N N . GLY A 1 139 ? 7.371 8.800 9.073 1.00 81.00 139 GLY A N 1
ATOM 970 C CA . GLY A 1 139 ? 5.925 8.564 9.005 1.00 81.00 139 GLY A CA 1
ATOM 971 C C . GLY A 1 139 ? 5.077 9.532 9.845 1.00 81.00 139 GLY A C 1
ATOM 972 O O . GLY A 1 139 ? 5.587 10.345 10.611 1.00 81.00 139 GLY A O 1
ATOM 973 N N . ARG A 1 140 ? 3.749 9.474 9.675 1.00 84.81 140 ARG A N 1
ATOM 974 C CA . ARG A 1 140 ? 2.805 10.305 10.446 1.00 84.81 140 ARG A CA 1
ATOM 975 C C . ARG A 1 140 ? 2.697 9.787 11.882 1.00 84.81 140 ARG A C 1
ATOM 977 O O . ARG A 1 140 ? 2.526 8.584 12.087 1.00 84.81 140 ARG A O 1
ATOM 984 N N . ARG A 1 141 ? 2.780 10.686 12.864 1.00 87.19 141 ARG A N 1
ATOM 985 C CA . ARG A 1 141 ? 2.670 10.374 14.298 1.00 87.19 141 ARG A CA 1
ATOM 986 C C . ARG A 1 141 ? 1.285 10.706 14.824 1.00 87.19 141 ARG A C 1
ATOM 988 O O . ARG A 1 141 ? 0.571 11.512 14.234 1.00 87.19 141 ARG A O 1
ATOM 995 N N . CYS A 1 142 ? 0.905 10.027 15.899 1.00 90.50 142 CYS A N 1
ATOM 996 C CA . CYS A 1 142 ? -0.335 10.305 16.596 1.00 90.50 142 CYS A CA 1
ATOM 997 C C . CYS A 1 142 ? -0.309 11.738 17.144 1.00 90.50 142 CYS A C 1
ATOM 999 O O . CYS A 1 142 ? 0.603 12.087 17.879 1.00 90.50 142 CYS A O 1
ATOM 1001 N N . GLN A 1 143 ? -1.322 12.542 16.831 1.00 89.75 143 GLN A N 1
ATOM 1002 C CA . GLN A 1 143 ? -1.432 13.933 17.289 1.00 89.75 143 GLN A CA 1
ATOM 1003 C C . GLN A 1 143 ? -1.864 14.059 18.763 1.00 89.75 143 GLN A C 1
ATOM 1005 O O . GLN A 1 143 ? -1.894 15.151 19.317 1.00 89.75 143 GLN A O 1
ATOM 1010 N N . PHE A 1 144 ? -2.213 12.945 19.410 1.00 87.75 144 PHE A N 1
ATOM 1011 C CA . PHE A 1 144 ? -2.553 12.924 20.833 1.00 87.75 144 PHE A CA 1
ATOM 1012 C C . PHE A 1 144 ? -1.339 13.295 21.695 1.00 87.75 144 PHE A C 1
ATOM 1014 O O . PHE A 1 144 ? -0.225 12.849 21.405 1.00 87.75 144 PHE A O 1
ATOM 1021 N N . SER A 1 145 ? -1.564 14.071 22.758 1.00 90.19 145 SER A N 1
ATOM 1022 C CA . SER A 1 145 ? -0.516 14.554 23.661 1.00 90.19 145 SER A CA 1
ATOM 1023 C C . SER A 1 145 ? 0.361 13.403 24.167 1.00 90.19 145 SER A C 1
ATOM 1025 O O . SER A 1 145 ? -0.130 12.355 24.586 1.00 90.19 145 SER A O 1
ATOM 1027 N N . ASN A 1 146 ? 1.682 13.579 24.075 1.00 87.31 146 ASN A N 1
ATOM 1028 C CA . ASN A 1 146 ? 2.689 12.599 24.502 1.00 87.31 146 ASN A CA 1
ATOM 1029 C C . ASN A 1 146 ? 2.573 11.198 23.856 1.00 87.31 146 ASN A C 1
ATOM 1031 O O . ASN A 1 146 ? 3.054 10.209 24.410 1.00 87.31 146 ASN A O 1
ATOM 1035 N N . CYS A 1 147 ? 1.964 11.070 22.668 1.00 89.38 147 CYS A N 1
ATOM 1036 C CA . CYS A 1 147 ? 1.848 9.786 21.976 1.00 89.38 147 CYS A CA 1
ATOM 1037 C C . CYS A 1 147 ? 2.862 9.623 20.833 1.00 89.38 147 CYS A C 1
ATOM 1039 O O . CYS A 1 147 ? 2.656 10.099 19.721 1.00 89.38 147 CYS A O 1
ATOM 1041 N N . ASN A 1 148 ? 3.898 8.808 21.047 1.00 83.50 148 ASN A N 1
ATOM 1042 C CA . ASN A 1 148 ? 4.911 8.510 20.019 1.00 83.50 148 ASN A CA 1
ATOM 1043 C C . ASN A 1 148 ? 4.509 7.403 19.022 1.00 83.50 148 ASN A C 1
ATOM 1045 O O . ASN A 1 148 ? 5.296 7.001 18.153 1.00 83.50 148 ASN A O 1
ATOM 1049 N N . LYS A 1 149 ? 3.275 6.893 19.122 1.00 85.25 149 LYS A N 1
ATOM 1050 C CA . LYS A 1 149 ? 2.777 5.817 18.255 1.00 85.25 149 LYS A CA 1
ATOM 1051 C C . LYS A 1 149 ? 2.519 6.338 16.840 1.00 85.25 149 LYS A C 1
ATOM 1053 O O . LYS A 1 149 ? 2.092 7.474 16.638 1.00 85.25 149 LYS A O 1
ATOM 1058 N N . GLY A 1 150 ? 2.749 5.479 15.849 1.00 85.69 150 GLY A N 1
ATOM 1059 C CA . GLY A 1 150 ? 2.433 5.783 14.454 1.00 85.69 150 GLY A CA 1
ATOM 1060 C C . GLY A 1 150 ? 0.933 5.997 14.252 1.00 85.69 150 GLY A C 1
ATOM 1061 O O . GLY A 1 150 ? 0.108 5.247 14.789 1.00 85.69 150 GLY A O 1
ATOM 1062 N N . ALA A 1 151 ? 0.583 7.019 13.475 1.00 87.56 151 ALA A N 1
ATOM 1063 C CA . ALA A 1 151 ? -0.788 7.240 13.054 1.00 87.56 151 ALA A CA 1
ATOM 1064 C C . ALA A 1 151 ? -1.213 6.157 12.055 1.00 87.56 151 ALA A C 1
ATOM 1066 O O . ALA A 1 151 ? -0.417 5.678 11.244 1.00 87.56 151 ALA A O 1
ATOM 1067 N N . GLN A 1 152 ? -2.473 5.742 12.131 1.00 87.62 152 GLN A N 1
ATOM 1068 C CA . GLN A 1 152 ? -3.006 4.697 11.267 1.00 87.62 152 GLN A CA 1
ATOM 1069 C C . GLN A 1 152 ? -3.666 5.308 10.030 1.00 87.62 152 GLN A C 1
ATOM 1071 O O . GLN A 1 152 ? -4.630 6.069 10.124 1.00 87.62 152 GLN A O 1
ATOM 1076 N N . SER A 1 153 ? -3.203 4.895 8.849 1.00 74.50 153 SER A N 1
ATOM 1077 C CA . SER A 1 153 ? -3.818 5.254 7.566 1.00 74.50 153 SER A CA 1
ATOM 1078 C C . SER A 1 153 ? -3.903 6.781 7.344 1.00 74.50 153 SER A C 1
ATOM 1080 O O . SER A 1 153 ? -2.936 7.508 7.568 1.00 74.50 153 SER A O 1
ATOM 1082 N N . SER A 1 154 ? -5.035 7.270 6.837 1.00 75.81 154 SER A N 1
ATOM 1083 C CA . SER A 1 154 ? -5.350 8.681 6.612 1.00 75.81 154 SER A CA 1
ATOM 1084 C C . SER A 1 154 ? -5.636 9.465 7.893 1.00 75.81 154 SER A C 1
ATOM 1086 O O . SER A 1 154 ? -5.748 10.685 7.818 1.00 75.81 154 SER A O 1
ATOM 1088 N N . THR A 1 155 ? -5.771 8.797 9.042 1.00 85.25 155 THR A N 1
ATOM 1089 C CA . THR A 1 155 ? -6.060 9.463 10.318 1.00 85.25 155 THR A CA 1
ATOM 1090 C C . THR A 1 155 ? -4.782 10.003 10.953 1.00 85.25 155 THR A C 1
ATOM 1092 O O . THR A 1 155 ? -3.695 9.482 10.707 1.00 85.25 155 THR A O 1
ATOM 1095 N N . MET A 1 156 ? -4.918 11.031 11.792 1.00 86.25 156 MET A N 1
ATOM 1096 C CA . MET A 1 156 ? -3.813 11.617 12.565 1.00 86.25 156 MET A CA 1
ATOM 1097 C C . MET A 1 156 ? -3.603 10.924 13.918 1.00 86.25 156 MET A C 1
ATOM 1099 O O . MET A 1 156 ? -2.795 11.372 14.721 1.00 86.25 156 MET A O 1
ATOM 1103 N N . TYR A 1 157 ? -4.307 9.823 14.186 1.00 89.62 157 TYR A N 1
ATOM 1104 C CA . TYR A 1 157 ? -4.281 9.137 15.474 1.00 89.62 157 TYR A CA 1
ATOM 1105 C C . TYR A 1 157 ? -3.793 7.695 15.335 1.00 89.62 157 TYR A C 1
ATOM 1107 O O . TYR A 1 157 ? -3.882 7.077 14.272 1.00 89.62 157 TYR A O 1
ATOM 1115 N N . CYS A 1 158 ? -3.244 7.141 16.414 1.00 90.31 158 CYS A N 1
ATOM 1116 C CA . CYS A 1 158 ? -2.894 5.724 16.487 1.00 90.31 158 CYS A CA 1
ATOM 1117 C C . CYS A 1 158 ? -4.131 4.864 16.789 1.00 90.31 158 CYS A C 1
ATOM 1119 O O . CYS A 1 158 ? -5.162 5.383 17.205 1.00 90.31 158 CYS A O 1
ATOM 1121 N N . LYS A 1 159 ? -4.021 3.534 16.659 1.00 86.56 159 LYS A N 1
ATOM 1122 C CA . LYS A 1 159 ? -5.130 2.587 16.914 1.00 86.56 159 LYS A CA 1
ATOM 1123 C C . LYS A 1 159 ? -5.810 2.778 18.281 1.00 86.56 159 LYS A C 1
ATOM 1125 O O . LYS A 1 159 ? -7.023 2.620 18.379 1.00 86.56 159 LYS A O 1
ATOM 1130 N N . ALA A 1 160 ? -5.037 3.123 19.314 1.00 85.06 160 ALA A N 1
ATOM 1131 C CA . ALA A 1 160 ? -5.556 3.364 20.663 1.00 85.06 160 ALA A CA 1
ATOM 1132 C C . ALA A 1 160 ? -6.356 4.674 20.758 1.00 85.06 160 ALA A C 1
ATOM 1134 O O . ALA A 1 160 ? -7.395 4.711 21.401 1.00 85.06 160 ALA A O 1
ATOM 1135 N N . HIS A 1 161 ? -5.921 5.717 20.050 1.00 87.19 161 HIS A N 1
ATOM 1136 C CA . HIS A 1 161 ? -6.563 7.036 20.036 1.00 87.19 161 HIS A CA 1
ATOM 1137 C C . HIS A 1 161 ? -7.565 7.198 18.880 1.00 87.19 161 HIS A C 1
ATOM 1139 O O . HIS A 1 161 ? -7.800 8.301 18.405 1.00 87.19 161 HIS A O 1
ATOM 1145 N N . GLY A 1 162 ? -8.145 6.094 18.392 1.00 85.62 162 GLY A N 1
ATOM 1146 C CA . GLY A 1 162 ? -9.198 6.127 17.366 1.00 85.62 162 GLY A CA 1
ATOM 1147 C C . GLY A 1 162 ? -8.716 6.088 15.913 1.00 85.62 162 GLY A C 1
ATOM 1148 O O . GLY A 1 162 ? -9.520 6.230 14.999 1.00 85.62 162 GLY A O 1
ATOM 1149 N N . GLY A 1 163 ? -7.430 5.848 15.673 1.00 87.50 163 GLY A N 1
ATOM 1150 C CA . GLY A 1 163 ? -6.883 5.707 14.329 1.00 87.50 163 GLY A CA 1
ATOM 1151 C C . GLY A 1 163 ? -7.290 4.413 13.617 1.00 87.50 163 GLY A C 1
ATOM 1152 O O . GLY A 1 163 ? -7.334 3.340 14.223 1.00 87.50 163 GLY A O 1
ATOM 1153 N N . GLY A 1 164 ? -7.502 4.507 12.302 1.00 86.69 164 GLY A N 1
ATOM 1154 C CA . GLY A 1 164 ? -7.882 3.385 11.431 1.00 86.69 164 GLY A CA 1
ATOM 1155 C C . GLY A 1 164 ? -9.396 3.218 11.233 1.00 86.69 164 GLY A C 1
ATOM 1156 O O . GLY A 1 164 ? -10.199 3.991 11.749 1.00 86.69 164 GLY A O 1
ATOM 1157 N N . LYS A 1 165 ? -9.798 2.212 10.443 1.00 87.94 165 LYS A N 1
ATOM 1158 C CA . LYS A 1 165 ? -11.220 1.905 10.207 1.00 87.94 165 LYS A CA 1
ATOM 1159 C C . LYS A 1 165 ? -11.867 1.364 11.485 1.00 87.94 165 LYS A C 1
ATOM 1161 O O . LYS A 1 165 ? -11.268 0.556 12.198 1.00 87.94 165 LYS A O 1
ATOM 1166 N N . ARG A 1 166 ? -13.091 1.805 11.769 1.00 86.69 166 ARG A N 1
ATOM 1167 C CA . ARG A 1 166 ? -13.871 1.406 12.949 1.00 86.69 166 ARG A CA 1
ATOM 1168 C C . ARG A 1 166 ? -14.918 0.378 12.561 1.00 86.69 166 ARG A C 1
ATOM 1170 O O . ARG A 1 166 ? -15.331 0.329 11.405 1.00 86.69 166 ARG A O 1
ATOM 1177 N N . CYS A 1 167 ? -15.308 -0.449 13.524 1.00 88.00 167 CYS A N 1
ATOM 1178 C CA . CYS A 1 167 ? -16.408 -1.372 13.319 1.00 88.00 167 CYS A CA 1
ATOM 1179 C C . CYS A 1 167 ? -17.689 -0.591 12.989 1.00 88.00 167 CYS A C 1
ATOM 1181 O O . CYS A 1 167 ? -18.017 0.362 13.687 1.00 88.00 167 CYS A O 1
ATOM 1183 N N . ILE A 1 168 ? -18.408 -1.011 11.946 1.00 86.75 168 ILE A N 1
ATOM 1184 C CA . ILE A 1 168 ? -19.676 -0.390 11.524 1.00 86.75 168 ILE A CA 1
ATOM 1185 C C . ILE A 1 168 ? -20.823 -0.606 12.525 1.00 86.75 168 ILE A C 1
ATOM 1187 O O . ILE A 1 168 ? -21.824 0.100 12.486 1.00 86.75 168 ILE A O 1
ATOM 1191 N N . PHE A 1 169 ? -20.695 -1.577 13.431 1.00 81.38 169 PHE A N 1
ATOM 1192 C CA . PHE A 1 169 ? -21.734 -1.878 14.409 1.00 81.38 169 PHE A CA 1
ATOM 1193 C C . PHE A 1 169 ? -21.937 -0.704 15.376 1.00 81.38 169 PHE A C 1
ATOM 1195 O O . PHE A 1 169 ? -20.979 -0.241 16.003 1.00 81.38 169 PHE A O 1
ATOM 1202 N N . ALA A 1 170 ? -23.185 -0.250 15.513 1.00 82.62 170 ALA A N 1
ATOM 1203 C CA . ALA A 1 170 ? -23.544 0.892 16.348 1.00 82.62 170 ALA A CA 1
ATOM 1204 C C . ALA A 1 170 ? -23.063 0.697 17.798 1.00 82.62 170 ALA A C 1
ATOM 1206 O O . ALA A 1 170 ? -23.247 -0.363 18.396 1.00 82.62 170 ALA A O 1
ATOM 1207 N N . GLY A 1 171 ? -22.384 1.709 18.342 1.00 82.75 171 GLY A N 1
ATOM 1208 C CA . GLY A 1 171 ? -21.803 1.668 19.690 1.00 82.75 171 GLY A CA 1
ATOM 1209 C C . GLY A 1 171 ? -20.495 0.872 19.820 1.00 82.75 171 GLY A C 1
ATOM 1210 O O . GLY A 1 171 ? -19.937 0.787 20.912 1.00 82.75 171 GLY A O 1
ATOM 1211 N N . CYS A 1 172 ? -19.953 0.299 18.739 1.00 83.06 172 CYS A N 1
ATOM 1212 C CA . CYS A 1 172 ? -18.701 -0.451 18.807 1.00 83.06 172 CYS A CA 1
ATOM 1213 C C . CYS A 1 172 ? -17.469 0.455 18.641 1.00 83.06 172 CYS A C 1
ATOM 1215 O O . CYS A 1 172 ? -17.156 0.937 17.555 1.00 83.06 172 CYS A O 1
ATOM 1217 N N . THR A 1 173 ? -16.680 0.604 19.706 1.00 82.00 173 THR A N 1
A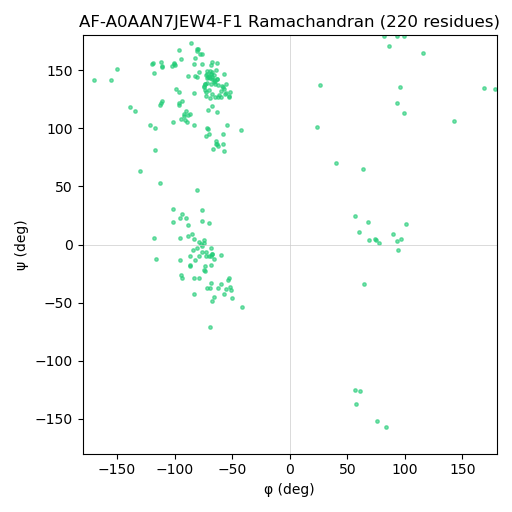TOM 1218 C CA . THR A 1 173 ? -15.397 1.332 19.691 1.00 82.00 173 THR A CA 1
ATOM 1219 C C . THR A 1 173 ? -14.203 0.440 19.323 1.00 82.00 173 THR A C 1
ATOM 1221 O O . THR A 1 173 ? -13.043 0.793 19.551 1.00 82.00 173 THR A O 1
ATOM 1224 N N . LYS A 1 174 ? -14.440 -0.736 18.738 1.00 83.69 174 LYS A N 1
ATOM 1225 C CA . LYS A 1 174 ? -13.357 -1.626 18.306 1.00 83.69 174 LYS A CA 1
ATOM 1226 C C . LYS A 1 174 ? -12.925 -1.288 16.877 1.00 83.69 174 LYS A C 1
ATOM 1228 O O . LYS A 1 174 ? -13.731 -0.893 16.033 1.00 83.69 174 LYS A O 1
ATOM 1233 N N . GLY A 1 175 ? -11.627 -1.431 16.612 1.00 85.00 175 GLY A N 1
ATOM 1234 C CA . GLY A 1 175 ? -11.079 -1.299 15.262 1.00 85.00 175 GLY A CA 1
ATOM 1235 C C . GLY A 1 175 ? -11.558 -2.436 14.361 1.00 85.00 175 GLY A C 1
ATOM 1236 O O . GLY A 1 175 ? -11.712 -3.564 14.832 1.00 85.00 175 GLY A O 1
ATOM 1237 N N . ALA A 1 176 ? -11.791 -2.129 13.088 1.00 85.50 176 ALA A N 1
ATOM 1238 C CA . ALA A 1 176 ? -12.127 -3.131 12.090 1.00 85.50 176 ALA A CA 1
ATOM 1239 C C . ALA A 1 176 ? -10.900 -3.990 11.731 1.00 85.50 176 ALA A C 1
ATOM 1241 O O . ALA A 1 176 ? -9.759 -3.524 11.822 1.00 85.50 176 ALA A O 1
ATOM 1242 N N . GLU A 1 177 ? -11.130 -5.248 11.366 1.00 85.06 177 GLU A N 1
ATOM 1243 C CA . GLU A 1 177 ? -10.084 -6.228 11.091 1.00 85.06 177 GLU A CA 1
ATOM 1244 C C . GLU A 1 177 ? -9.783 -6.325 9.593 1.00 85.06 177 GLU A C 1
ATOM 1246 O O . GLU A 1 177 ? -10.653 -6.605 8.764 1.00 85.06 177 GLU A O 1
ATOM 1251 N N . GLY A 1 178 ? -8.519 -6.072 9.245 1.00 79.81 178 GLY A N 1
ATOM 1252 C CA . GLY A 1 178 ? -8.031 -6.129 7.872 1.00 79.81 178 GLY A CA 1
ATOM 1253 C C . GLY A 1 178 ? -8.804 -5.206 6.927 1.00 79.81 178 GLY A C 1
ATOM 1254 O O . GLY A 1 178 ? -8.901 -3.994 7.140 1.00 79.81 178 GLY A O 1
ATOM 1255 N N . SER A 1 179 ? -9.331 -5.793 5.854 1.00 77.06 179 SER A N 1
ATOM 1256 C CA . SER A 1 179 ? -10.132 -5.088 4.847 1.00 77.06 179 SER A CA 1
ATOM 1257 C C . SER A 1 179 ? -11.620 -5.018 5.200 1.00 77.06 179 SER A C 1
ATOM 1259 O O . SER A 1 179 ? -12.354 -4.286 4.532 1.00 77.06 179 SER A O 1
ATOM 1261 N N . THR A 1 180 ? -12.065 -5.751 6.225 1.00 82.88 180 THR A N 1
ATOM 1262 C CA . THR A 1 180 ? -13.478 -5.821 6.613 1.00 82.88 180 THR A CA 1
ATOM 1263 C C . THR A 1 180 ? -13.907 -4.553 7.363 1.00 82.88 180 THR A C 1
ATOM 1265 O O . THR A 1 180 ? -13.068 -3.861 7.946 1.00 82.88 180 THR A O 1
ATOM 1268 N N . PRO A 1 181 ? -15.206 -4.206 7.361 1.00 84.44 181 PRO A N 1
ATOM 1269 C CA . PRO A 1 181 ? -15.747 -3.114 8.170 1.00 84.44 181 PRO A CA 1
ATOM 1270 C C . PRO A 1 181 ? -16.104 -3.546 9.605 1.00 84.44 181 PRO A C 1
ATOM 1272 O O . PRO A 1 181 ? -16.745 -2.791 10.336 1.00 84.44 181 PRO A O 1
ATOM 1275 N N . LEU A 1 182 ? -15.736 -4.759 10.027 1.00 85.12 182 LEU A N 1
ATOM 1276 C CA . LEU A 1 182 ? -16.144 -5.355 11.299 1.00 85.12 182 LEU A CA 1
ATOM 1277 C C . LEU A 1 182 ? -14.918 -5.618 12.175 1.00 85.12 182 LEU A C 1
ATOM 1279 O O . LEU A 1 182 ? -13.830 -5.871 11.674 1.00 85.12 182 LEU A O 1
ATOM 1283 N N . CYS A 1 183 ? -15.067 -5.511 13.496 1.00 85.94 183 CYS A N 1
ATOM 1284 C CA . CYS A 1 183 ? -14.016 -5.953 14.419 1.00 85.94 183 CYS A CA 1
ATOM 1285 C C . CYS A 1 183 ? -14.015 -7.480 14.532 1.00 85.94 183 CYS A C 1
ATOM 1287 O O . CYS A 1 183 ? -15.042 -8.079 14.238 1.00 85.94 183 CYS A O 1
ATOM 1289 N N . LYS A 1 184 ? -12.946 -8.088 15.062 1.00 82.25 184 LYS A N 1
ATOM 1290 C CA . LYS A 1 184 ? -12.868 -9.539 15.323 1.00 82.25 184 LYS A CA 1
ATOM 1291 C C . LYS A 1 184 ? -14.164 -10.120 15.905 1.00 82.25 184 LYS A C 1
ATOM 1293 O O . LYS A 1 184 ? -14.834 -10.933 15.293 1.00 82.25 184 LYS A O 1
ATOM 1298 N N . GLY A 1 185 ? -14.646 -9.531 17.004 1.00 80.25 185 GLY A N 1
ATOM 1299 C CA . GLY A 1 185 ? -15.874 -9.982 17.676 1.00 80.25 185 GLY A CA 1
ATOM 1300 C C . GLY A 1 185 ? -17.194 -9.779 16.912 1.00 80.25 185 GLY A C 1
ATOM 1301 O O . GLY A 1 185 ? -18.233 -10.234 17.393 1.00 80.25 185 GLY A O 1
ATOM 1302 N N . HIS A 1 186 ? -17.185 -9.072 15.780 1.00 77.31 186 HIS A N 1
ATOM 1303 C CA . HIS A 1 186 ? -18.326 -8.918 14.869 1.00 77.31 186 HIS A CA 1
ATOM 1304 C C . HIS A 1 186 ? -18.075 -9.518 13.475 1.00 77.31 186 HIS A C 1
ATOM 1306 O O . HIS A 1 186 ? -19.028 -9.622 12.713 1.00 77.31 186 HIS A O 1
ATOM 1312 N N . GLY A 1 187 ? -16.833 -9.875 13.136 1.00 70.75 187 GLY A N 1
ATOM 1313 C CA . GLY A 1 187 ? -16.421 -10.394 11.830 1.00 70.75 187 GLY A CA 1
ATOM 1314 C C . GLY A 1 187 ? -16.376 -11.921 11.747 1.00 70.75 187 GLY A C 1
ATOM 1315 O O . GLY A 1 187 ? -16.346 -12.451 10.645 1.00 70.75 187 GLY A O 1
ATOM 1316 N N . ASP A 1 188 ? -16.428 -12.620 12.883 1.00 66.50 188 ASP A N 1
ATOM 1317 C CA . ASP A 1 188 ? -16.383 -14.087 12.962 1.00 66.50 188 ASP A CA 1
ATOM 1318 C C . ASP A 1 188 ? -17.755 -14.753 12.674 1.00 66.50 188 ASP A C 1
ATOM 1320 O O . ASP A 1 188 ? -18.210 -15.598 13.446 1.00 66.50 188 ASP A O 1
ATOM 1324 N N . MET A 1 189 ? -18.468 -14.361 11.608 1.00 52.12 189 MET A N 1
ATOM 1325 C CA . MET A 1 189 ? -19.686 -15.065 11.162 1.00 52.12 189 MET A CA 1
ATOM 1326 C C . MET A 1 189 ? -19.409 -15.776 9.827 1.00 52.12 189 MET A C 1
ATOM 1328 O O . MET A 1 189 ? -19.023 -15.097 8.876 1.00 52.12 189 MET A O 1
ATOM 1332 N N . PRO A 1 190 ? -19.604 -17.105 9.723 1.00 54.38 190 PRO A N 1
ATOM 1333 C CA . PRO A 1 190 ? -19.531 -17.803 8.440 1.00 54.38 190 PRO A CA 1
ATOM 1334 C C . PRO A 1 190 ? -20.635 -17.303 7.492 1.00 54.38 190 PRO A C 1
ATOM 1336 O O . PRO A 1 190 ? -21.746 -17.007 7.936 1.00 54.38 190 PRO A O 1
ATOM 1339 N N . GLU A 1 191 ? -20.330 -17.192 6.195 1.00 50.00 191 GLU A N 1
ATOM 1340 C CA . GLU A 1 191 ? -21.241 -16.619 5.185 1.00 50.00 191 GLU A CA 1
ATOM 1341 C C . GLU A 1 191 ? -22.516 -17.452 4.941 1.00 50.00 191 GLU A C 1
ATOM 1343 O O . GLU A 1 191 ? -23.485 -16.936 4.391 1.00 50.00 191 GLU A O 1
ATOM 1348 N N . GLU A 1 192 ? -22.578 -18.691 5.435 1.00 46.34 192 GLU A N 1
ATOM 1349 C CA . GLU A 1 192 ? -23.691 -19.630 5.234 1.00 46.34 192 GLU A CA 1
ATOM 1350 C C . GLU A 1 192 ? -24.464 -19.918 6.532 1.00 46.34 192 GLU A C 1
ATOM 1352 O O . GLU A 1 192 ? -24.649 -21.065 6.931 1.00 46.34 192 GLU A O 1
ATOM 1357 N N . CYS A 1 193 ? -24.920 -18.881 7.238 1.00 46.66 193 CYS A N 1
ATOM 1358 C CA . CYS A 1 193 ? -25.885 -19.079 8.321 1.00 46.66 193 CYS A CA 1
ATOM 1359 C C . CYS A 1 193 ? -27.311 -18.871 7.770 1.00 46.66 193 CYS A C 1
ATOM 1361 O O . CYS A 1 193 ? -27.679 -17.724 7.502 1.00 46.66 193 CYS A O 1
ATOM 1363 N N . PRO A 1 194 ? -28.127 -19.931 7.599 1.00 50.31 194 PRO A N 1
ATOM 1364 C CA . PRO A 1 194 ? -29.470 -19.839 7.007 1.00 50.31 194 PRO A CA 1
ATOM 1365 C C . PRO A 1 194 ? -30.491 -19.083 7.882 1.00 50.31 194 PRO A C 1
ATOM 1367 O O . PRO A 1 194 ? -31.624 -18.848 7.468 1.00 50.31 194 PRO A O 1
ATOM 1370 N N . TRP A 1 195 ? -30.100 -18.654 9.084 1.00 48.88 195 TRP A N 1
ATOM 1371 C CA . TRP A 1 195 ? -30.980 -18.043 10.074 1.00 48.88 195 TRP A CA 1
ATOM 1372 C C . TRP A 1 195 ? -31.010 -16.515 9.947 1.00 48.88 195 TRP A C 1
ATOM 1374 O O . TRP A 1 195 ? -30.054 -15.799 10.255 1.00 48.88 195 TRP A O 1
ATOM 1384 N N . ARG A 1 196 ? -32.163 -15.999 9.510 1.00 49.09 196 ARG A N 1
ATOM 1385 C CA . ARG A 1 196 ? -32.414 -14.590 9.154 1.00 49.09 196 ARG A CA 1
ATOM 1386 C C . ARG A 1 196 ? -32.365 -13.604 10.338 1.00 49.09 196 ARG A C 1
ATOM 1388 O O . ARG A 1 196 ? -32.325 -12.395 10.117 1.00 49.09 196 ARG A O 1
ATOM 1395 N N . TYR A 1 197 ? -32.281 -14.087 11.583 1.00 52.53 197 TYR A N 1
ATOM 1396 C CA . TYR A 1 197 ? -32.280 -13.263 12.802 1.00 52.53 197 TYR A CA 1
ATOM 1397 C C . TYR A 1 197 ? -30.971 -13.384 13.600 1.00 52.53 197 TYR A C 1
ATOM 1399 O O . TYR A 1 197 ? -30.857 -14.069 14.616 1.00 52.53 197 TYR A O 1
ATOM 1407 N N . LYS A 1 198 ? -29.968 -12.625 13.143 1.00 54.06 198 LYS A N 1
ATOM 1408 C CA . LYS A 1 198 ? -28.568 -12.595 13.616 1.00 54.06 198 LYS A CA 1
ATOM 1409 C C . LYS A 1 198 ? -28.353 -12.218 15.098 1.00 54.06 198 LYS A C 1
ATOM 1411 O O . LYS A 1 198 ? -27.229 -12.319 15.590 1.00 54.06 198 LYS A O 1
ATOM 1416 N N . PHE A 1 199 ? -29.386 -11.777 15.820 1.00 53.38 199 PHE A N 1
ATOM 1417 C CA . PHE A 1 199 ? -29.265 -11.304 17.207 1.00 53.38 199 PHE A CA 1
ATOM 1418 C C . PHE A 1 199 ? -29.552 -12.380 18.268 1.00 53.38 199 PHE A C 1
ATOM 1420 O O . PHE A 1 199 ? -28.975 -12.301 19.351 1.00 53.38 199 PHE A O 1
ATOM 1427 N N . LEU A 1 200 ? -30.355 -13.407 17.953 1.00 52.78 200 LEU A N 1
ATOM 1428 C CA . LEU A 1 200 ? -30.808 -14.416 18.926 1.00 52.78 200 LEU A CA 1
ATOM 1429 C C . LEU A 1 200 ? -29.921 -15.673 18.986 1.00 52.78 200 LEU A C 1
ATOM 1431 O O . LEU A 1 200 ? -29.766 -16.257 20.050 1.00 52.78 200 LEU A O 1
ATOM 1435 N N . CYS A 1 201 ? -29.249 -16.051 17.893 1.00 51.47 201 CYS A N 1
ATOM 1436 C CA . CYS A 1 201 ? -28.362 -17.233 17.865 1.00 51.47 201 CYS A CA 1
ATOM 1437 C C . CYS A 1 201 ? -26.974 -17.005 18.502 1.00 51.47 201 CYS A C 1
ATOM 1439 O O . CYS A 1 201 ? -26.190 -17.934 18.694 1.00 51.47 201 CYS A O 1
ATOM 1441 N N . ARG A 1 202 ? -26.633 -15.751 18.814 1.00 55.75 202 ARG A N 1
ATOM 1442 C CA . ARG A 1 202 ? -25.274 -15.317 19.177 1.00 55.75 202 ARG A CA 1
ATOM 1443 C C . ARG A 1 202 ? -24.838 -15.637 20.625 1.00 55.75 202 ARG A C 1
ATOM 1445 O O . ARG A 1 202 ? -23.628 -15.787 20.826 1.00 55.75 202 ARG A O 1
ATOM 1452 N N . PRO A 1 203 ? -25.733 -15.724 21.633 1.00 57.44 203 PRO A N 1
ATOM 1453 C CA . 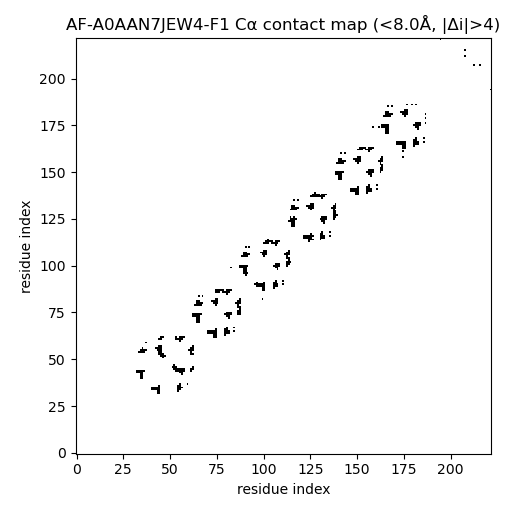PRO A 1 203 ? -25.400 -16.281 22.949 1.00 57.44 203 PRO A CA 1
ATOM 1454 C C . PRO A 1 203 ? -25.126 -17.790 22.868 1.00 57.44 203 PRO A C 1
ATOM 1456 O O . PRO A 1 203 ? -24.054 -18.232 23.271 1.00 57.44 203 PRO A O 1
ATOM 1459 N N . TRP A 1 204 ? -26.018 -18.537 22.209 1.00 58.84 204 TRP A N 1
ATOM 1460 C CA . TRP A 1 204 ? -25.961 -19.998 22.106 1.00 58.84 204 TRP A CA 1
ATOM 1461 C C . TRP A 1 204 ? -24.743 -20.512 21.314 1.00 58.84 204 TRP A C 1
ATOM 1463 O O . TRP A 1 204 ? -24.012 -21.378 21.791 1.00 58.84 204 TRP A O 1
ATOM 1473 N N . TRP A 1 205 ? -24.422 -19.913 20.157 1.00 53.88 205 TRP A N 1
ATOM 1474 C CA . TRP A 1 205 ? -23.231 -20.289 19.368 1.00 53.88 205 TRP A CA 1
ATOM 1475 C C . TRP A 1 205 ? -21.913 -20.113 20.146 1.00 53.88 205 TRP A C 1
ATOM 1477 O O . TRP A 1 205 ? -20.966 -20.887 19.997 1.00 53.88 205 TRP A O 1
ATOM 1487 N N . ARG A 1 206 ? -21.843 -19.096 21.017 1.00 59.97 206 ARG A N 1
ATOM 1488 C CA . ARG A 1 206 ? -20.664 -18.820 21.854 1.00 59.97 206 ARG A CA 1
ATOM 1489 C C . ARG A 1 206 ? -20.489 -19.794 23.015 1.00 59.97 206 ARG A C 1
ATOM 1491 O O . ARG A 1 206 ? -19.379 -19.880 23.547 1.00 59.97 206 ARG A O 1
ATOM 1498 N N . GLU A 1 207 ? -21.555 -20.461 23.438 1.00 57.12 207 GLU A N 1
ATOM 1499 C CA . GLU A 1 207 ? -21.501 -21.570 24.393 1.00 57.12 207 GLU A CA 1
ATOM 1500 C C . GLU A 1 207 ? -21.155 -22.882 23.690 1.00 57.12 207 GLU A C 1
ATOM 1502 O O . GLU A 1 207 ? -20.265 -23.588 24.158 1.00 57.12 207 GLU A O 1
ATOM 1507 N N . ALA A 1 208 ? -21.737 -23.148 22.516 1.00 56.12 208 ALA A N 1
ATOM 1508 C CA . ALA A 1 208 ? -21.444 -24.344 21.723 1.00 56.12 208 ALA A CA 1
ATOM 1509 C C . ALA A 1 208 ? -19.948 -24.477 21.357 1.00 56.12 208 ALA A C 1
ATOM 1511 O O . ALA A 1 208 ? -19.365 -25.546 21.509 1.00 56.12 208 ALA A O 1
ATOM 1512 N N . MET A 1 209 ? -19.286 -23.382 20.962 1.00 53.44 209 MET A N 1
ATOM 1513 C CA . MET A 1 209 ? -17.858 -23.384 20.587 1.00 53.44 209 MET A CA 1
ATOM 1514 C C . MET A 1 209 ? -16.879 -23.517 21.769 1.00 53.44 209 MET A C 1
ATOM 1516 O O . MET A 1 209 ? -15.711 -23.836 21.561 1.00 53.44 209 MET A O 1
ATOM 1520 N N . ARG A 1 210 ? -17.308 -23.248 23.010 1.00 61.22 210 ARG A N 1
ATOM 1521 C CA . ARG A 1 210 ? -16.425 -23.285 24.195 1.00 61.22 210 ARG A CA 1
ATOM 1522 C C . ARG A 1 210 ? -16.320 -24.682 24.812 1.00 61.22 210 ARG A C 1
ATOM 1524 O O . ARG A 1 210 ? -15.394 -24.936 25.571 1.00 61.22 210 ARG A O 1
ATOM 1531 N N . GLY A 1 211 ? -17.265 -25.561 24.486 1.00 51.44 211 GLY A N 1
ATOM 1532 C CA . GLY A 1 211 ? -17.415 -26.888 25.080 1.00 51.44 211 GLY A CA 1
ATOM 1533 C C . GLY A 1 211 ? -16.899 -28.047 24.233 1.00 51.44 211 GLY A C 1
ATOM 1534 O O . GLY A 1 211 ? -17.349 -29.157 24.475 1.00 51.44 211 GLY A O 1
ATOM 1535 N N . GLY A 1 212 ? -16.027 -27.799 23.244 1.00 52.47 212 GLY A N 1
ATOM 1536 C CA . GLY A 1 212 ? -15.331 -28.839 22.474 1.00 52.47 212 GLY A CA 1
ATOM 1537 C C . GLY A 1 212 ? -16.197 -30.051 22.116 1.00 52.47 212 GLY A C 1
ATOM 1538 O O . GLY A 1 212 ? -15.993 -31.123 22.671 1.00 52.47 212 GLY A O 1
ATOM 1539 N N . GLY A 1 213 ? -17.167 -29.911 21.212 1.00 47.53 213 GLY A N 1
ATOM 1540 C CA . GLY A 1 213 ? -17.940 -31.075 20.791 1.00 47.53 213 GLY A CA 1
ATOM 1541 C C . GLY A 1 213 ? -19.049 -30.779 19.796 1.00 47.53 213 GLY A C 1
ATOM 1542 O O . GLY A 1 213 ? -19.799 -29.829 19.988 1.00 47.53 213 GLY A O 1
ATOM 1543 N N . LEU A 1 214 ? -19.075 -31.641 18.771 1.00 42.56 214 LEU A N 1
ATOM 1544 C CA . LEU A 1 214 ? -20.155 -32.092 17.885 1.00 42.56 214 LEU A CA 1
ATOM 1545 C C . LEU A 1 214 ? -21.357 -31.175 17.641 1.00 42.56 214 LEU A C 1
ATOM 1547 O O . LEU A 1 214 ? -21.958 -30.613 18.547 1.00 42.56 214 LEU A O 1
ATOM 1551 N N . HIS A 1 215 ? -21.734 -31.135 16.364 1.00 49.25 215 HIS A N 1
ATOM 1552 C CA . HIS A 1 215 ? -22.837 -30.387 15.776 1.00 49.25 215 HIS A CA 1
ATOM 1553 C C . HIS A 1 215 ? -24.083 -30.466 16.667 1.00 49.25 215 HIS A C 1
ATOM 1555 O O . HIS A 1 215 ? -24.806 -31.457 16.655 1.00 49.25 215 HIS A O 1
ATOM 1561 N N . LYS A 1 216 ? -24.310 -29.433 17.480 1.00 50.50 216 LYS A N 1
ATOM 1562 C CA . LYS A 1 216 ? -25.569 -29.289 18.203 1.00 50.50 216 LYS A CA 1
ATOM 1563 C C . LYS A 1 216 ? -26.551 -28.641 17.246 1.00 50.50 216 LYS A C 1
ATOM 1565 O O . LYS A 1 216 ? -26.218 -27.652 16.594 1.00 50.50 216 LYS A O 1
ATOM 1570 N N . GLU A 1 217 ? -27.729 -29.228 17.130 1.00 54.69 217 GLU A N 1
ATOM 1571 C CA . GLU A 1 217 ? -28.819 -28.667 16.344 1.00 54.69 217 GLU A CA 1
ATOM 1572 C C . GLU A 1 217 ? -29.376 -27.436 17.070 1.00 54.69 217 GLU A C 1
ATOM 1574 O O . GLU A 1 217 ? -29.453 -27.393 18.302 1.00 54.69 217 GLU A O 1
ATOM 1579 N N . CYS A 1 218 ? -29.678 -26.387 16.306 1.00 52.94 218 CYS A N 1
ATOM 1580 C CA . CYS A 1 218 ? -30.180 -25.126 16.838 1.00 52.94 218 CYS A CA 1
ATOM 1581 C C . CYS A 1 218 ? -31.612 -25.341 17.369 1.00 52.94 218 CYS A C 1
ATOM 1583 O O . CYS A 1 218 ? -32.454 -25.805 16.606 1.00 52.94 218 CYS A O 1
ATOM 1585 N N . PRO A 1 219 ? -31.932 -24.992 18.628 1.00 53.50 219 PRO A N 1
ATOM 1586 C CA . PRO A 1 219 ? -33.247 -25.265 19.222 1.00 53.50 219 PRO A CA 1
ATOM 1587 C C . PRO A 1 219 ? -34.376 -24.343 18.719 1.00 53.50 219 PRO A C 1
ATOM 1589 O O . PRO A 1 219 ? -35.490 -24.406 19.232 1.00 53.50 219 PRO A O 1
ATOM 1592 N N . TRP A 1 220 ? -34.103 -23.458 17.756 1.00 50.59 220 TRP A N 1
ATOM 1593 C CA . TRP A 1 220 ? -35.077 -22.493 17.246 1.00 50.59 220 TRP A CA 1
ATOM 1594 C C . TRP A 1 220 ? -35.697 -23.005 15.937 1.00 50.59 220 TRP A C 1
ATOM 1596 O O . TRP A 1 220 ? -34.955 -23.474 15.074 1.00 50.59 220 TRP A O 1
ATOM 1606 N N . PRO A 1 221 ? -37.029 -22.933 15.776 1.00 51.34 221 PRO A N 1
ATOM 1607 C CA . PRO A 1 221 ? -37.718 -23.493 14.617 1.00 51.34 221 PRO A CA 1
ATOM 1608 C C . PRO A 1 221 ? -37.416 -22.717 13.327 1.00 51.34 221 PRO A C 1
ATOM 1610 O O . PRO A 1 221 ? -37.285 -21.490 13.362 1.00 51.34 221 PRO A O 1
ATOM 1613 N N . HIS A 1 222 ? -37.307 -23.475 12.228 1.00 51.53 222 HIS A N 1
ATOM 1614 C CA . HIS A 1 222 ? -37.074 -23.037 10.842 1.00 51.53 222 HIS A CA 1
ATOM 1615 C C . HIS A 1 222 ? -38.164 -22.113 10.291 1.00 51.53 222 HIS A C 1
ATOM 1617 O O . HIS A 1 222 ? -39.353 -22.350 10.599 1.00 51.53 222 HIS A O 1
#

Organism: NCBI:txid236973

Foldseek 3Di:
DDDDDDDDDDDDDDDDDDDDPPPPPDPPPPPPQQAQPPPPGRDGADDPDDDDRGSHHPPVPRAAFAPPPPGRHHAADPDNHNQVGQGAQAAPDPVDGRHHAADDPSHNLVRQGAQAAPDPPGSAHAAPDNSHHLVRLGAQFAPPPPGRDHAADPDNHNLVRQGAQFAPPPPGSHHPDDPDNHNPLGPPDDPPDPDPDPPPCVVVVVVVVVPPDDDDDDPDDD

InterPro domains:
  IPR056866 WRKY19-like, zinc finger domain [PF24906] (63-87)
  IPR056866 WRKY19-like, zinc finger domain [PF24906] (114-138)
  IPR056866 WRKY19-like, zinc finger domain [PF24906] (139-163)

pLDDT: mean 70.06, std 18.0, range [27.69, 91.19]

Mean predicted aligned error: 19.19 Å

Sequence (222 aa):
MICELSVLTEISAGAVSEQTTTTTSYDHKSSSSKKCKFAGCQKGARGATGLGRTAYCKGPGGGRRCQHLGCTKSAEGKTDYCIAHGGGRRCSHPGGCAKAARGKSGLCIRHGGGKRCKMDCCTCSAEGQLGLCISHGGGRRCQFSNCNKGAQSSTMYCKAHGGGKRCIFAGCTKGAEGSTPLCKGHGDMPEECPWRYKFLCRPWWREAMRGGGLHKECPWPH

Solvent-accessible surface area (backbone atoms only — not comparable to full-atom values): 14108 Å² total; per-residue (Å²): 133,88,83,84,89,85,81,92,79,91,80,86,86,88,86,86,88,80,90,78,85,74,82,73,80,72,81,75,76,75,74,75,73,50,60,17,71,50,88,91,42,89,49,55,26,40,59,91,67,96,76,62,71,33,57,23,22,72,80,89,60,23,60,63,52,18,73,53,87,94,44,86,48,57,26,25,83,94,42,56,19,18,67,90,71,69,16,46,58,52,16,74,50,92,87,69,42,88,48,56,30,28,76,89,74,37,16,18,63,93,72,67,19,46,61,50,21,72,55,84,94,45,88,46,59,28,30,69,89,83,30,17,17,67,90,74,65,20,48,62,51,18,73,54,87,95,40,88,46,58,25,25,82,95,40,56,19,17,68,90,72,68,18,51,62,51,21,73,55,88,92,47,91,44,55,27,44,87,90,48,58,28,17,67,98,70,53,81,64,74,94,83,63,93,64,92,59,79,78,72,57,55,66,58,54,62,52,51,70,72,63,79,63,75,91,73,80,75,94,67,86,133

Secondary structure (DSSP, 8-state):
---------------------------------PBP-STT--SBPP--SSS---SS-TTTT-SPBP-STT--SBPPTTSSS-GGGT-S-EE--TTTEEEEP-TTSS--GGGT-SPBPSSTT--SBP-SSS---TTTT-SPBP-STT--SBPPTTSSS-GGGT-SPBPSSTT--SBPPTTSSS-HHHH---S----S-TTTHHHHHHHHTTS----PPPSS--